Protein AF-0000000071358129 (afdb_homodimer)

Organism: NCBI:txid346377

Sequence (374 aa):
MKNNQFISGASVFILAMVMMACGGNTTNDNGHDNHENHEMHEETASPSEDEMSHAEVKFSDETVSAVFADYVALKTALVQGDADAAKSYGQKIEGHAAAGFEGQEAAKAIGSSSDIASQRTAFVDLTTAVEKLIDTQVTEGVVYKQYCPMAFDGKGGYWLSDQKMIRNPYYGDKMLKCGRVEKEIGVMKNNQFISGASVFILAMVMMACGGNTTNDNGHDNHENHEMHEETASPSEDEMSHAEVKFSDETVSAVFADYVALKTALVQGDADAAKSYGQKIEGHAAAGFEGQEAAKAIGSSSDIASQRTAFVDLTTAVEKLIDTQVTEGVVYKQYCPMAFDGKGGYWLSDQKMIRNPYYGDKMLKCGRVEKEIGV

InterPro domains:
  IPR021782 Domain of unknown function DUF3347 [PF11827] (67-136)

Secondary structure (DSSP, 8-state):
---------------------------------------------------------EES-HHHHHHHHHHHHHHHHHHTT-HHHHHHHHHHHHHHSPTT-TTHHHHHHHHT---HHHHHHHHHHHHHHHHHHHTTTEEESEEEEEEETTHHHHT-EEEEESSSS---TT--TTTTT--EEEEEEE-/---------------------------------------------------------EES-HHHHHHHHHHHHHHHHHHTT-HHHHHHHHHHHHHHSPTT-TTHHHHHHHHT---HHHHHHHHHHHHHHHHHHHTTTEEESEEEEEEETTHHHHT-EEEEESSSS---TT--TTTTT--EEEEEEE-

pLDDT: mean 71.63, std 30.86, range [17.92, 98.62]

Foldseek 3Di:
DDDDDDPDDDDDDDDDDDPDDDDDDDDDDDDPPPPPPPPPPVPPVPPPPPPPPLFDWDWQDVLLVQLVVLLQQLLVCLLAVNLVSVLVSLVSNLVSPDPPQQLNVLSVQSNVDSHSQSNLVSNQRNQVSSCVVGVPTTDDADKDWDKDCPAPNRVIGIHIHSDPDDRGSRDYCPVVPPDDDDDDDDD/DDDDDDDDDDDDDDDDDDDDDYDDDDDDDDDDDPPPPPPPPPPPPDPPPPPPPLFDWDWQDVLLVQLVVLLQQLLVCLLAVNLVSVLVSLVSNLVSPDPPQQLNVLSVQSNVDSDSQSNLVSNQRNQVSSCVVGVPTTDDADKDWDKDCPAPNRVIGIHIHSDPDDRGSRDYCPVVPPDDDDDDDDD

Structure (mmCIF, N/CA/C/O backbone):
data_AF-0000000071358129-model_v1
#
loop_
_entity.id
_entity.type
_entity.pdbx_description
1 polymer 'DUF3347 domain-containing protein'
#
loop_
_atom_site.group_PDB
_atom_site.id
_atom_site.type_symbol
_atom_site.label_atom_id
_atom_site.label_alt_id
_atom_site.label_comp_id
_atom_site.label_asym_id
_atom_site.label_entity_id
_atom_site.label_seq_id
_atom_site.pdbx_PDB_ins_code
_atom_site.Cartn_x
_atom_site.Cartn_y
_atom_site.Cartn_z
_atom_site.occupancy
_atom_site.B_iso_or_equiv
_atom_site.auth_seq_id
_atom_site.auth_comp_id
_atom_site.auth_asym_id
_atom_site.auth_atom_id
_atom_site.pdbx_PDB_model_num
ATOM 1 N N . MET A 1 1 ? -15.852 -88.062 18.031 1 21 1 MET A N 1
ATOM 2 C CA . MET A 1 1 ? -16.25 -88.625 19.312 1 21 1 MET A CA 1
ATOM 3 C C . MET A 1 1 ? -15.953 -87.625 20.453 1 21 1 MET A C 1
ATOM 5 O O . MET A 1 1 ? -16.344 -87.875 21.594 1 21 1 MET A O 1
ATOM 9 N N . LYS A 1 2 ? -14.562 -87.312 20.297 1 21.83 2 LYS A N 1
ATOM 10 C CA . LYS A 1 2 ? -13.961 -86.75 21.516 1 21.83 2 LYS A CA 1
ATOM 11 C C . LYS A 1 2 ? -14.82 -85.625 22.094 1 21.83 2 LYS A C 1
ATOM 13 O O . LYS A 1 2 ? -15.453 -84.875 21.344 1 21.83 2 LYS A O 1
ATOM 18 N N . ASN A 1 3 ? -14.695 -85.312 23.328 1 21.05 3 ASN A N 1
ATOM 19 C CA . ASN A 1 3 ? -15.289 -85 24.625 1 21.05 3 ASN A CA 1
ATOM 20 C C . ASN A 1 3 ? -15.562 -83.5 24.797 1 21.05 3 ASN A C 1
ATOM 22 O O . ASN A 1 3 ? -16.719 -83.062 24.828 1 21.05 3 ASN A O 1
ATOM 26 N N . ASN A 1 4 ? -14.812 -82.812 25.766 1 22.89 4 ASN A N 1
ATOM 27 C CA . ASN A 1 4 ? -15.055 -82.375 27.125 1 22.89 4 ASN A CA 1
ATOM 28 C C . ASN A 1 4 ? -15.43 -80.938 27.188 1 22.89 4 ASN A C 1
ATOM 30 O O . ASN A 1 4 ? -15.156 -80.188 26.234 1 22.89 4 ASN A O 1
ATOM 34 N N . GLN A 1 5 ? -15.43 -80.25 28.484 1 25.06 5 GLN A N 1
ATOM 35 C CA . GLN A 1 5 ? -16.141 -79.625 29.594 1 25.06 5 GLN A CA 1
ATOM 36 C C . GLN A 1 5 ? -15.922 -78.125 29.609 1 25.06 5 GLN A C 1
ATOM 38 O O . GLN A 1 5 ? -16.875 -77.375 29.656 1 25.06 5 GLN A O 1
ATOM 43 N N . PHE A 1 6 ? -15 -77.5 30.5 1 22.44 6 PHE A N 1
ATOM 44 C CA . PHE A 1 6 ? -15.164 -76.812 31.781 1 22.44 6 PHE A CA 1
ATOM 45 C C . PHE A 1 6 ? -14.969 -75.312 31.609 1 22.44 6 PHE A C 1
ATOM 47 O O . PHE A 1 6 ? -13.867 -74.812 31.297 1 22.44 6 PHE A O 1
ATOM 54 N N . ILE A 1 7 ? -15.789 -74.562 31.016 1 31.91 7 ILE A N 1
ATOM 55 C CA . ILE A 1 7 ? -15.672 -73.125 30.859 1 31.91 7 ILE A CA 1
ATOM 56 C C . ILE A 1 7 ? -15.789 -72.438 32.219 1 31.91 7 ILE A C 1
ATOM 58 O O . ILE A 1 7 ? -16.844 -72.5 32.875 1 31.91 7 ILE A O 1
ATOM 62 N N . SER A 1 8 ? -14.656 -72.312 33 1 23.61 8 SER A N 1
ATOM 63 C CA . SER A 1 8 ? -14.508 -71.875 34.406 1 23.61 8 SER A CA 1
ATOM 64 C C . SER A 1 8 ? -15.094 -70.5 34.625 1 23.61 8 SER A C 1
ATOM 66 O O . SER A 1 8 ? -15.305 -69.75 33.656 1 23.61 8 SER A O 1
ATOM 68 N N . GLY A 1 9 ? -14.867 -69.812 35.906 1 22.55 9 GLY A N 1
ATOM 69 C CA . GLY A 1 9 ? -15.336 -69.375 37.188 1 22.55 9 GLY A CA 1
ATOM 70 C C . GLY A 1 9 ? -15.211 -67.875 37.375 1 22.55 9 GLY A C 1
ATOM 71 O O . GLY A 1 9 ? -15.602 -67.312 38.406 1 22.55 9 GLY A O 1
ATOM 72 N N . ALA A 1 10 ? -14.609 -66.938 36.469 1 23.66 10 ALA A N 1
ATOM 73 C CA . ALA A 1 10 ? -13.969 -65.938 37.312 1 23.66 10 ALA A CA 1
ATOM 74 C C . ALA A 1 10 ? -15 -65.062 38 1 23.66 10 ALA A C 1
ATOM 76 O O . ALA A 1 10 ? -15.945 -64.562 37.344 1 23.66 10 ALA A O 1
ATOM 77 N N . SER A 1 11 ? -15 -64.812 39.406 1 24.41 11 SER A N 1
ATOM 78 C CA . SER A 1 11 ? -15.758 -64.312 40.562 1 24.41 11 SER A CA 1
ATOM 79 C C . SER A 1 11 ? -15.688 -62.812 40.688 1 24.41 11 SER A C 1
ATOM 81 O O . SER A 1 11 ? -16.359 -62.25 41.531 1 24.41 11 SER A O 1
ATOM 83 N N . VAL A 1 12 ? -15.109 -61.906 39.875 1 25.27 12 VAL A N 1
ATOM 84 C CA . VAL A 1 12 ? -14.602 -60.844 40.719 1 25.27 12 VAL A CA 1
ATOM 85 C C . VAL A 1 12 ? -15.758 -60.125 41.375 1 25.27 12 VAL A C 1
ATOM 87 O O . VAL A 1 12 ? -16.781 -59.844 40.75 1 25.27 12 VAL A O 1
ATOM 90 N N . PHE A 1 13 ? -15.5 -59.531 42.719 1 20.11 13 PHE A N 1
ATOM 91 C CA . PHE A 1 13 ? -16.016 -59.219 44.031 1 20.11 13 PHE A CA 1
ATOM 92 C C . PHE A 1 13 ? -16.688 -57.844 44.031 1 20.11 13 PHE A C 1
ATOM 94 O O . PHE A 1 13 ? -17.812 -57.688 44.5 1 20.11 13 PHE A O 1
ATOM 101 N N . ILE A 1 14 ? -15.992 -56.625 43.969 1 22.2 14 ILE A N 1
ATOM 102 C CA . ILE A 1 14 ? -15.875 -55.906 45.25 1 22.2 14 ILE A CA 1
ATOM 103 C C . ILE A 1 14 ? -17.109 -55.031 45.469 1 22.2 14 ILE A C 1
ATOM 105 O O . ILE A 1 14 ? -17.844 -54.75 44.5 1 22.2 14 ILE A O 1
ATOM 109 N N . LEU A 1 15 ? -16.859 -53.688 46.031 1 20.92 15 LEU A N 1
ATOM 110 C CA . LEU A 1 15 ? -17.109 -53.062 47.312 1 20.92 15 LEU A CA 1
ATOM 111 C C . LEU A 1 15 ? -18.297 -52.125 47.25 1 20.92 15 LEU A C 1
ATOM 113 O O . LEU A 1 15 ? -18.5 -51.438 46.25 1 20.92 15 LEU A O 1
ATOM 117 N N . ALA A 1 16 ? -18.984 -51.906 48.375 1 22.45 16 ALA A N 1
ATOM 118 C CA . ALA A 1 16 ? -20.219 -51.531 49.062 1 22.45 16 ALA A CA 1
ATOM 119 C C . ALA A 1 16 ? -20.328 -50 49.219 1 22.45 16 ALA A C 1
ATOM 121 O O . ALA A 1 16 ? -21.328 -49.5 49.75 1 22.45 16 ALA A O 1
ATOM 122 N N . MET A 1 17 ? -19.562 -49.031 48.531 1 20.78 17 MET A N 1
ATOM 123 C CA . MET A 1 17 ? -19.453 -47.938 49.469 1 20.78 17 MET A CA 1
ATOM 124 C C . MET A 1 17 ? -20.797 -47.219 49.656 1 20.78 17 MET A C 1
ATOM 126 O O . MET A 1 17 ? -21.5 -46.969 48.688 1 20.78 17 MET A O 1
ATOM 130 N N . VAL A 1 18 ? -21.188 -46.938 50.938 1 22.06 18 VAL A N 1
ATOM 131 C CA . VAL A 1 18 ? -22.359 -46.594 51.719 1 22.06 18 VAL A CA 1
ATOM 132 C C . VAL A 1 18 ? -22.562 -45.062 51.688 1 22.06 18 VAL A C 1
ATOM 134 O O . VAL A 1 18 ? -23.297 -44.5 52.5 1 22.06 18 VAL A O 1
ATOM 137 N N . MET A 1 19 ? -22.25 -44.344 50.594 1 21.02 19 MET A N 1
ATOM 138 C CA . MET A 1 19 ? -22.203 -42.938 51 1 21.02 19 MET A CA 1
ATOM 139 C C . MET A 1 19 ? -23.531 -42.5 51.625 1 21.02 19 MET A C 1
ATOM 141 O O . MET A 1 19 ? -24.609 -42.844 51.125 1 21.02 19 MET A O 1
ATOM 145 N N . MET A 1 20 ? -23.344 -42.031 52.781 1 20.36 20 MET A N 1
ATOM 146 C CA . MET A 1 20 ? -24.125 -41.625 53.969 1 20.36 20 MET A CA 1
ATOM 147 C C . MET A 1 20 ? -25.031 -40.438 53.625 1 20.36 20 MET A C 1
ATOM 149 O O . MET A 1 20 ? -24.766 -39.688 52.688 1 20.36 20 MET A O 1
ATOM 153 N N . ALA A 1 21 ? -25.953 -40.031 54.625 1 23.66 21 ALA A N 1
ATOM 154 C CA . ALA A 1 21 ? -27.297 -39.656 55 1 23.66 21 ALA A CA 1
ATOM 155 C C . ALA A 1 21 ? -27.391 -38.125 55.188 1 23.66 21 ALA A C 1
ATOM 157 O O . ALA A 1 21 ? -28.469 -37.594 55.438 1 23.66 21 ALA A O 1
ATOM 158 N N . CYS A 1 22 ? -26.312 -37.281 55 1 21.48 22 CYS A N 1
ATOM 159 C CA . CYS A 1 22 ? -26.406 -36.25 56.031 1 21.48 22 CYS A CA 1
ATOM 160 C C . CYS A 1 22 ? -27.641 -35.406 55.812 1 21.48 22 CYS A C 1
ATOM 162 O O . CYS A 1 22 ? -28.031 -35.125 54.656 1 21.48 22 CYS A O 1
ATOM 164 N N . GLY A 1 23 ? -28.297 -34.781 56.906 1 20.66 23 GLY A N 1
ATOM 165 C CA . GLY A 1 23 ? -29.484 -34.344 57.625 1 20.66 23 GLY A CA 1
ATOM 166 C C . GLY A 1 23 ? -29.875 -32.938 57.312 1 20.66 23 GLY A C 1
ATOM 167 O O . GLY A 1 23 ? -31.062 -32.594 57.25 1 20.66 23 GLY A O 1
ATOM 168 N N . GLY A 1 24 ? -29.125 -31.703 57.531 1 19.31 24 GLY A N 1
ATOM 169 C CA . GLY A 1 24 ? -29.594 -30.766 58.562 1 19.31 24 GLY A CA 1
ATOM 170 C C . GLY A 1 24 ? -30.562 -29.734 58 1 19.31 24 GLY A C 1
ATOM 171 O O . GLY A 1 24 ? -30.688 -29.562 56.812 1 19.31 24 GLY A O 1
ATOM 172 N N . ASN A 1 25 ? -30.906 -28.469 58.844 1 19.86 25 ASN A N 1
ATOM 173 C CA . ASN A 1 25 ? -32 -27.766 59.5 1 19.86 25 ASN A CA 1
ATOM 174 C C . ASN A 1 25 ? -32.469 -26.578 58.656 1 19.86 25 ASN A C 1
ATOM 176 O O . ASN A 1 25 ? -33.656 -26.469 58.312 1 19.86 25 ASN A O 1
ATOM 180 N N . THR A 1 26 ? -32.406 -25.141 59.188 1 18.97 26 THR A N 1
ATOM 181 C CA . THR A 1 26 ? -33.5 -24.297 59.719 1 18.97 26 THR A CA 1
ATOM 182 C C . THR A 1 26 ? -33.812 -23.188 58.719 1 18.97 26 THR A C 1
ATOM 184 O O . THR A 1 26 ? -35 -23.016 58.344 1 18.97 26 THR A O 1
ATOM 187 N N . THR A 1 27 ? -33.25 -21.719 58.812 1 19.47 27 THR A N 1
ATOM 188 C CA . THR A 1 27 ? -34 -20.562 59.312 1 19.47 27 THR A CA 1
ATOM 189 C C . THR A 1 27 ? -34.531 -19.719 58.156 1 19.47 27 THR A C 1
ATOM 191 O O . THR A 1 27 ? -34.062 -19.844 57 1 19.47 27 THR A O 1
ATOM 194 N N . ASN A 1 28 ? -34.531 -18.156 58.312 1 19.03 28 ASN A N 1
ATOM 195 C CA . ASN A 1 28 ? -35.5 -17.094 58.469 1 19.03 28 ASN A CA 1
ATOM 196 C C . ASN A 1 28 ? -35.688 -16.297 57.188 1 19.03 28 ASN A C 1
ATOM 198 O O . ASN A 1 28 ? -36.812 -16.109 56.719 1 19.03 28 ASN A O 1
ATOM 202 N N . ASP A 1 29 ? -34.844 -15.102 56.938 1 19.86 29 ASP A N 1
ATOM 203 C CA . ASP A 1 29 ? -35.312 -13.719 56.969 1 19.86 29 ASP A CA 1
ATOM 204 C C . ASP A 1 29 ? -35.812 -13.25 55.625 1 19.86 29 ASP A C 1
ATOM 206 O O . ASP A 1 29 ? -35.531 -13.891 54.594 1 19.86 29 ASP A O 1
ATOM 210 N N . ASN A 1 30 ? -35.812 -11.734 55.438 1 22.28 30 ASN A N 1
ATOM 211 C CA . ASN A 1 30 ? -36.625 -10.609 55.031 1 22.28 30 ASN A CA 1
ATOM 212 C C . ASN A 1 30 ? -36.469 -10.297 53.562 1 22.28 30 ASN A C 1
ATOM 214 O O . ASN A 1 30 ? -35.469 -10.625 52.969 1 22.28 30 ASN A O 1
ATOM 218 N N . GLY A 1 31 ? -37.469 -9.594 52.969 1 22.27 31 GLY A N 1
ATOM 219 C CA . GLY A 1 31 ? -38.188 -9.336 51.719 1 22.27 31 GLY A CA 1
ATOM 220 C C . GLY A 1 31 ? -37.469 -8.352 50.812 1 22.27 31 GLY A C 1
ATOM 221 O O . GLY A 1 31 ? -3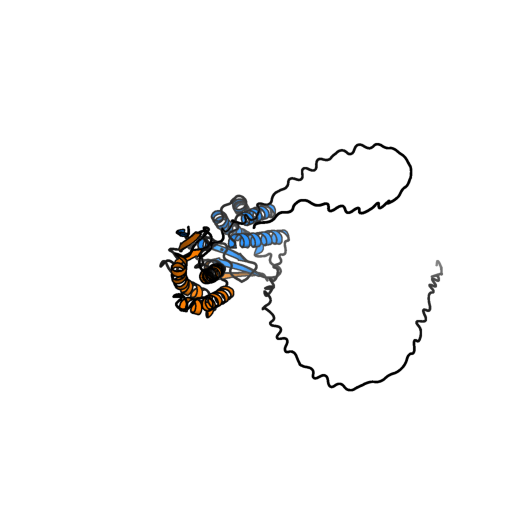8.031 -7.844 49.844 1 22.27 31 GLY A O 1
ATOM 222 N N . HIS A 1 32 ? -36.125 -7.949 51.062 1 23.91 32 HIS A N 1
ATOM 223 C CA . HIS A 1 32 ? -35.719 -6.691 50.438 1 23.91 32 HIS A CA 1
ATOM 224 C C . HIS A 1 32 ? -35.875 -6.766 48.906 1 23.91 32 HIS A C 1
ATOM 226 O O . HIS A 1 32 ? -35.438 -7.75 48.312 1 23.91 32 HIS A O 1
ATOM 232 N N . ASP A 1 33 ? -36.688 -5.852 48.344 1 23.14 33 ASP A N 1
ATOM 233 C CA . ASP A 1 33 ? -37.219 -5.57 47 1 23.14 33 ASP A CA 1
ATOM 234 C C . ASP A 1 33 ? -36.125 -5.082 46.062 1 23.14 33 ASP A C 1
ATOM 236 O O . ASP A 1 33 ? -35.625 -3.961 46.219 1 23.14 33 ASP A O 1
ATOM 240 N N . ASN A 1 34 ? -35.031 -5.793 45.812 1 21.27 34 ASN A N 1
ATOM 241 C CA . ASN A 1 34 ? -33.875 -5.316 45.062 1 21.27 34 ASN A CA 1
ATOM 242 C C . ASN A 1 34 ? -34.281 -4.984 43.625 1 21.27 34 ASN A C 1
ATOM 244 O O . ASN A 1 34 ? -34.781 -5.844 42.875 1 21.27 34 ASN A O 1
ATOM 248 N N . HIS A 1 35 ? -34.625 -3.65 43.469 1 23.61 35 HIS A N 1
ATOM 249 C CA . HIS A 1 35 ? -34.875 -3.045 42.156 1 23.61 35 HIS A CA 1
ATOM 250 C C . HIS A 1 35 ? -33.75 -3.324 41.188 1 23.61 35 HIS A C 1
ATOM 252 O O . HIS A 1 35 ? -32.562 -3.119 41.531 1 23.61 35 HIS A O 1
ATOM 258 N N . GLU A 1 36 ? -33.875 -4.281 40.281 1 24.12 36 GLU A N 1
ATOM 259 C CA . GLU A 1 36 ? -33 -4.848 39.281 1 24.12 36 GLU A CA 1
ATOM 260 C C . GLU A 1 36 ? -32.656 -3.838 38.188 1 24.12 36 GLU A C 1
ATOM 262 O O . GLU A 1 36 ? -33.562 -3.365 37.5 1 24.12 36 GLU A O 1
ATOM 267 N N . ASN A 1 37 ? -31.828 -2.789 38.656 1 22.69 37 ASN A N 1
ATOM 268 C CA . ASN A 1 37 ? -31.344 -1.872 37.625 1 22.69 37 ASN A CA 1
ATOM 269 C C . ASN A 1 37 ? -30.719 -2.623 36.469 1 22.69 37 ASN A C 1
ATOM 271 O O . ASN A 1 37 ? -29.781 -3.396 36.625 1 22.69 37 ASN A O 1
ATOM 275 N N . HIS A 1 38 ? -31.547 -2.875 35.469 1 23.95 38 HIS A N 1
ATOM 276 C CA . HIS A 1 38 ? -31.156 -3.508 34.219 1 23.95 38 HIS A CA 1
ATOM 277 C C . HIS A 1 38 ? -30.078 -2.699 33.5 1 23.95 38 HIS A C 1
ATOM 279 O O . HIS A 1 38 ? -30.328 -1.567 33.094 1 23.95 38 HIS A O 1
ATOM 285 N N . GLU A 1 39 ? -28.844 -2.674 34.094 1 24.73 39 GLU A N 1
ATOM 286 C CA . GLU A 1 39 ? -27.719 -2.043 33.406 1 24.73 39 GLU A CA 1
ATOM 287 C C . GLU A 1 39 ? -27.594 -2.549 31.984 1 24.73 39 GLU A C 1
ATOM 289 O O . GLU A 1 39 ? -27.609 -3.758 31.75 1 24.73 39 GLU A O 1
ATOM 294 N N . MET A 1 40 ? -28.047 -1.702 31.016 1 23.89 40 MET A N 1
ATOM 295 C CA . MET A 1 40 ? -27.953 -1.779 29.562 1 23.89 40 MET A CA 1
ATOM 296 C C . MET A 1 40 ? -26.5 -1.92 29.125 1 23.89 40 MET A C 1
ATOM 298 O O . MET A 1 40 ? -25.719 -0.981 29.266 1 23.89 40 MET A O 1
ATOM 302 N N . HIS A 1 41 ? -25.797 -2.936 29.594 1 26.95 41 HIS A N 1
ATOM 303 C CA . HIS A 1 41 ? -24.453 -3.094 29.062 1 26.95 41 HIS A CA 1
ATOM 304 C C . HIS A 1 41 ? -24.469 -3.217 27.547 1 26.95 41 HIS A C 1
ATOM 306 O O . HIS A 1 41 ? -25.016 -4.176 27 1 26.95 41 HIS A O 1
ATOM 312 N N . GLU A 1 42 ? -24.609 -2.059 26.859 1 25.78 42 GLU A N 1
ATOM 313 C CA . GLU A 1 42 ? -24.422 -2.008 25.406 1 25.78 42 GLU A CA 1
ATOM 314 C C . GLU A 1 42 ? -23.109 -2.652 24.984 1 25.78 42 GLU A C 1
ATOM 316 O O . GLU A 1 42 ? -22.047 -2.229 25.422 1 25.78 42 GLU A O 1
ATOM 321 N N . GLU A 1 43 ? -23.062 -3.963 24.875 1 27.52 43 GLU A N 1
ATOM 322 C CA . GLU A 1 43 ? -21.938 -4.684 24.297 1 27.52 43 GLU A CA 1
ATOM 323 C C . GLU A 1 43 ? -21.594 -4.152 22.922 1 27.52 43 GLU A C 1
ATOM 325 O O . GLU A 1 43 ? -22.406 -4.227 22 1 27.52 43 GLU A O 1
ATOM 330 N N . THR A 1 44 ? -21.062 -2.996 22.828 1 26.56 44 THR A N 1
ATOM 331 C CA . THR A 1 44 ? -20.484 -2.582 21.547 1 26.56 44 THR A CA 1
ATOM 332 C C . THR A 1 44 ? -19.562 -3.662 21 1 26.56 44 THR A C 1
ATOM 334 O O . THR A 1 44 ? -18.5 -3.918 21.562 1 26.56 44 THR A O 1
ATOM 337 N N . ALA A 1 45 ? -20.094 -4.781 20.578 1 27.58 45 ALA A N 1
ATOM 338 C CA . ALA A 1 45 ? -19.297 -5.758 19.844 1 27.58 45 ALA A CA 1
ATOM 339 C C . ALA A 1 45 ? -18.469 -5.086 18.75 1 27.58 45 ALA A C 1
ATOM 341 O O . ALA A 1 45 ? -19.016 -4.336 17.938 1 27.58 45 ALA A O 1
ATOM 342 N N . SER A 1 46 ? -17.359 -4.625 19.109 1 29.83 46 SER A N 1
ATOM 343 C CA . SER A 1 46 ? -16.406 -4.219 18.078 1 29.83 46 SER A CA 1
ATOM 344 C C . SER A 1 46 ? -16.484 -5.129 16.859 1 29.83 46 SER A C 1
ATOM 346 O O . SER A 1 46 ? -16.609 -6.348 17 1 29.83 46 SER A O 1
ATOM 348 N N . PRO A 1 47 ? -16.938 -4.676 15.688 1 29.52 47 PRO A N 1
ATOM 349 C CA . PRO A 1 47 ? -16.922 -5.59 14.547 1 29.52 47 PRO A CA 1
ATOM 350 C C . PRO A 1 47 ? -15.695 -6.504 14.547 1 29.52 47 PRO A C 1
ATOM 352 O O . PRO A 1 47 ? -14.586 -6.055 14.844 1 29.52 47 PRO A O 1
ATOM 355 N N . SER A 1 48 ? -15.758 -7.703 15.062 1 30.09 48 SER A N 1
ATOM 356 C CA . SER A 1 48 ? -14.805 -8.797 14.906 1 30.09 48 SER A CA 1
ATOM 357 C C . SER A 1 48 ? -14.094 -8.719 13.562 1 30.09 48 SER A C 1
ATOM 359 O O . SER A 1 48 ? -14.688 -8.328 12.555 1 30.09 48 SER A O 1
ATOM 361 N N . GLU A 1 49 ? -12.883 -8.289 13.477 1 31.91 49 GLU A N 1
ATOM 362 C CA . GLU A 1 49 ? -12.102 -8.68 12.305 1 31.91 49 GLU A CA 1
ATOM 363 C C . GLU A 1 49 ? -12.641 -9.969 11.688 1 31.91 49 GLU A C 1
ATOM 365 O O . GLU A 1 49 ? -12.617 -11.023 12.312 1 31.91 49 GLU A O 1
ATOM 370 N N . ASP A 1 50 ? -13.859 -9.977 11.18 1 33.41 50 ASP A N 1
ATOM 371 C CA . ASP A 1 50 ? -14.359 -11.125 10.43 1 33.41 50 ASP A CA 1
ATOM 372 C C . ASP A 1 50 ? -13.211 -11.961 9.875 1 33.41 50 ASP A C 1
ATOM 374 O O . ASP A 1 50 ? -12.367 -11.453 9.141 1 33.41 50 ASP A O 1
ATOM 378 N N . GLU A 1 51 ? -12.672 -12.805 10.555 1 34.25 51 GLU A N 1
ATOM 379 C CA . GLU A 1 51 ? -12.023 -13.992 10.008 1 34.25 51 GLU A CA 1
ATOM 380 C C . GLU A 1 51 ? -12.617 -14.359 8.648 1 34.25 51 GLU A C 1
ATOM 382 O O . GLU A 1 51 ? -13.727 -14.898 8.57 1 34.25 51 GLU A O 1
ATOM 387 N N . MET A 1 52 ? -12.734 -13.469 7.695 1 36.78 52 MET A N 1
ATOM 388 C CA . MET A 1 52 ? -13.07 -14.023 6.387 1 36.78 52 MET A CA 1
ATOM 389 C C . MET A 1 52 ? -12.719 -15.5 6.316 1 36.78 52 MET A C 1
ATOM 391 O O . MET A 1 52 ? -11.57 -15.883 6.551 1 36.78 52 MET A O 1
ATOM 395 N N . SER A 1 53 ? -13.445 -16.281 6.844 1 41.47 53 SER A N 1
ATOM 396 C CA . SER A 1 53 ? -13.383 -17.734 6.625 1 41.47 53 SER A CA 1
ATOM 397 C C . SER A 1 53 ? -12.695 -18.062 5.305 1 41.47 53 SER A C 1
ATOM 399 O O . SER A 1 53 ? -13.219 -17.75 4.23 1 41.47 53 SER A O 1
ATOM 401 N N . HIS A 1 54 ? -11.492 -17.734 5.113 1 51.88 54 HIS A N 1
ATOM 402 C CA . HIS A 1 54 ? -10.703 -18.297 4.023 1 51.88 54 HIS A CA 1
ATOM 403 C C . HIS A 1 54 ? -11.047 -19.766 3.793 1 51.88 54 HIS A C 1
ATOM 405 O O . HIS A 1 54 ? -10.781 -20.609 4.652 1 51.88 54 HIS A O 1
ATOM 411 N N . ALA A 1 55 ? -12.133 -20.062 3.238 1 58.75 55 ALA A N 1
ATOM 412 C CA . ALA A 1 55 ? -12.242 -21.469 2.877 1 58.75 55 ALA A CA 1
ATOM 413 C C . ALA A 1 55 ? -10.922 -22 2.316 1 58.75 55 ALA A C 1
ATOM 415 O O . ALA A 1 55 ? -10.375 -21.438 1.367 1 58.75 55 ALA A O 1
ATOM 416 N N . GLU A 1 56 ? -10.234 -22.734 3.09 1 80.88 56 GLU A N 1
ATOM 417 C CA . GLU A 1 56 ? -8.977 -23.375 2.686 1 80.88 56 GLU A CA 1
ATOM 418 C C . GLU A 1 56 ? -9.141 -24.141 1.383 1 80.88 56 GLU A C 1
ATOM 420 O O . GLU A 1 56 ? -10.117 -24.891 1.213 1 80.88 56 GLU A O 1
ATOM 425 N N . VAL A 1 57 ? -8.406 -23.828 0.365 1 92.5 57 VAL A N 1
ATOM 426 C CA . VAL A 1 57 ? -8.383 -24.578 -0.879 1 92.5 57 VAL A CA 1
ATOM 427 C C . VAL A 1 57 ? -7.617 -25.891 -0.67 1 92.5 57 VAL A C 1
ATOM 429 O O . VAL A 1 57 ? -6.566 -25.906 -0.027 1 92.5 57 VAL A O 1
ATOM 432 N N . LYS A 1 58 ? -8.234 -27 -1.089 1 94.38 58 LYS A N 1
ATOM 433 C CA . LYS A 1 58 ? -7.574 -28.297 -1.021 1 94.38 58 LYS A CA 1
ATOM 434 C C . LYS A 1 58 ? -7.301 -28.859 -2.418 1 94.38 58 LYS A C 1
ATOM 436 O O . LYS A 1 58 ? -8.07 -28.609 -3.348 1 94.38 58 LYS A O 1
ATOM 441 N N . PHE A 1 59 ? -6.273 -29.641 -2.471 1 95.56 59 PHE A N 1
ATOM 442 C CA . PHE A 1 59 ? -5.848 -30.234 -3.73 1 95.56 59 PHE A CA 1
ATOM 443 C C . PHE A 1 59 ? -5.684 -31.75 -3.586 1 95.56 59 PHE A C 1
ATOM 445 O O . PHE A 1 59 ? -5.508 -32.25 -2.475 1 95.56 59 PHE A O 1
ATOM 452 N N . SER A 1 60 ? -5.719 -32.438 -4.668 1 93.56 60 SER A N 1
ATOM 453 C CA . SER A 1 60 ? -5.613 -33.906 -4.676 1 93.56 60 SER A CA 1
ATOM 454 C C . SER A 1 60 ? -4.184 -34.344 -4.41 1 93.56 60 SER A C 1
ATOM 456 O O . SER A 1 60 ? -3.951 -35.469 -3.996 1 93.56 60 SER A O 1
ATOM 458 N N . ASP A 1 61 ? -3.248 -33.438 -4.676 1 93.19 61 ASP A N 1
ATOM 459 C CA . ASP A 1 61 ? -1.822 -33.719 -4.57 1 93.19 61 ASP A CA 1
ATOM 460 C C . ASP A 1 61 ? -1.152 -32.812 -3.537 1 93.19 61 ASP A C 1
ATOM 462 O O . ASP A 1 61 ? -1.261 -31.594 -3.609 1 93.19 61 ASP A O 1
ATOM 466 N N . GLU A 1 62 ? -0.381 -33.406 -2.617 1 91.62 62 GLU A N 1
ATOM 467 C CA . GLU A 1 62 ? 0.242 -32.688 -1.521 1 91.62 62 GLU A CA 1
ATOM 468 C C . GLU A 1 62 ? 1.323 -31.734 -2.035 1 91.62 62 GLU A C 1
ATOM 470 O O . GLU A 1 62 ? 1.534 -30.656 -1.472 1 91.62 62 GLU A O 1
ATOM 475 N N . THR A 1 63 ? 2.045 -32.125 -3.041 1 92.38 63 THR A N 1
ATOM 476 C CA . THR A 1 63 ? 3.076 -31.266 -3.621 1 92.38 63 THR A CA 1
ATOM 477 C C . THR A 1 63 ? 2.461 -30 -4.219 1 92.38 63 THR A C 1
ATOM 479 O O . THR A 1 63 ? 3.004 -28.906 -4.066 1 92.38 63 THR A O 1
ATOM 482 N N . VAL A 1 64 ? 1.312 -30.234 -4.844 1 94.38 64 VAL A N 1
ATOM 483 C CA . VAL A 1 64 ? 0.596 -29.109 -5.426 1 94.38 64 VAL A CA 1
ATOM 484 C C . VAL A 1 64 ? 0.108 -28.172 -4.316 1 94.38 64 VAL A C 1
ATOM 486 O O . VAL A 1 64 ? 0.205 -26.953 -4.438 1 94.38 64 VAL A O 1
ATOM 489 N N . SER A 1 65 ? -0.338 -28.781 -3.254 1 94.44 65 SER A N 1
ATOM 490 C CA . SER A 1 65 ? -0.77 -28 -2.102 1 94.44 65 SER A CA 1
ATOM 491 C C . SER A 1 65 ? 0.369 -27.141 -1.556 1 94.44 65 SER A C 1
ATOM 493 O O . SER A 1 65 ? 0.176 -25.969 -1.248 1 94.44 65 SER A O 1
ATOM 495 N N . ALA A 1 66 ? 1.557 -27.672 -1.461 1 94.25 66 ALA A N 1
ATOM 496 C CA . ALA A 1 66 ? 2.715 -26.969 -0.925 1 94.25 66 ALA A CA 1
ATOM 497 C C . ALA A 1 66 ? 3.137 -25.828 -1.85 1 94.25 66 ALA A C 1
ATOM 499 O O . ALA A 1 66 ? 3.426 -24.719 -1.39 1 94.25 66 ALA A O 1
ATOM 500 N N . VAL A 1 67 ? 3.168 -26.125 -3.148 1 96.44 67 VAL A N 1
ATOM 501 C CA . VAL A 1 67 ? 3.562 -25.109 -4.121 1 96.44 67 VAL A CA 1
ATOM 502 C C . VAL A 1 67 ? 2.562 -23.953 -4.102 1 96.44 67 VAL A C 1
ATOM 504 O O . VAL A 1 67 ? 2.953 -22.781 -4.098 1 96.44 67 VAL A O 1
ATOM 507 N N . PHE A 1 68 ? 1.3 -24.281 -4.027 1 96.88 68 PHE A N 1
ATOM 508 C CA . PHE A 1 68 ? 0.289 -23.219 -4.043 1 96.88 68 PHE A CA 1
ATOM 509 C C . PHE A 1 68 ? 0.357 -22.391 -2.771 1 96.88 68 PHE A C 1
ATOM 511 O O . PHE A 1 68 ? 0.222 -21.172 -2.816 1 96.88 68 PHE A O 1
ATOM 518 N N . ALA A 1 69 ? 0.574 -23.016 -1.639 1 95.94 69 ALA A N 1
ATOM 519 C CA . ALA A 1 69 ? 0.711 -22.281 -0.387 1 95.94 69 ALA A CA 1
ATOM 520 C C . ALA A 1 69 ? 1.874 -21.297 -0.457 1 95.94 69 ALA A C 1
ATOM 522 O O . ALA A 1 69 ? 1.739 -20.141 -0.056 1 95.94 69 ALA A O 1
ATOM 523 N N . ASP A 1 70 ? 3 -21.703 -0.966 1 97.62 70 ASP A N 1
ATOM 524 C CA . ASP A 1 70 ? 4.156 -20.812 -1.112 1 97.62 70 ASP A CA 1
ATOM 525 C C . ASP A 1 70 ? 3.889 -19.719 -2.148 1 97.62 70 ASP A C 1
ATOM 527 O O . ASP A 1 70 ? 4.352 -18.594 -1.998 1 97.62 70 ASP A O 1
ATOM 531 N N . TYR A 1 71 ? 3.158 -20.062 -3.219 1 98.12 71 TYR A N 1
ATOM 532 C CA . TYR A 1 71 ? 2.781 -19.094 -4.238 1 98.12 71 TYR A CA 1
ATOM 533 C C . TYR A 1 71 ? 1.933 -17.969 -3.643 1 98.12 71 TYR A C 1
ATOM 535 O O . TYR A 1 71 ? 2.178 -16.797 -3.902 1 98.12 71 TYR A O 1
ATOM 543 N N . VAL A 1 72 ? 0.954 -18.391 -2.82 1 97.25 72 VAL A N 1
ATOM 544 C CA . VAL A 1 72 ? 0.08 -17.391 -2.203 1 97.25 72 VAL A CA 1
ATOM 545 C C . VAL A 1 72 ? 0.884 -16.531 -1.237 1 97.25 72 VAL A C 1
ATOM 547 O O . VAL A 1 72 ? 0.688 -15.312 -1.174 1 97.25 72 VAL A O 1
ATOM 550 N N . ALA A 1 73 ? 1.795 -17.094 -0.554 1 95.75 73 ALA A N 1
ATOM 551 C CA . ALA A 1 73 ? 2.66 -16.328 0.343 1 95.75 73 ALA A CA 1
ATOM 552 C C . ALA A 1 73 ? 3.557 -15.375 -0.439 1 95.75 73 ALA A C 1
ATOM 554 O O . ALA A 1 73 ? 3.787 -14.242 -0.012 1 95.75 73 ALA A O 1
ATOM 555 N N . LEU A 1 74 ? 4.098 -15.836 -1.518 1 98.12 74 LEU A N 1
ATOM 556 C CA . LEU A 1 74 ? 4.875 -14.984 -2.41 1 98.12 74 LEU A CA 1
ATOM 557 C C . LEU A 1 74 ? 4.043 -13.805 -2.906 1 98.12 74 LEU A C 1
ATOM 559 O O . LEU A 1 74 ? 4.496 -12.664 -2.867 1 98.12 74 LEU A O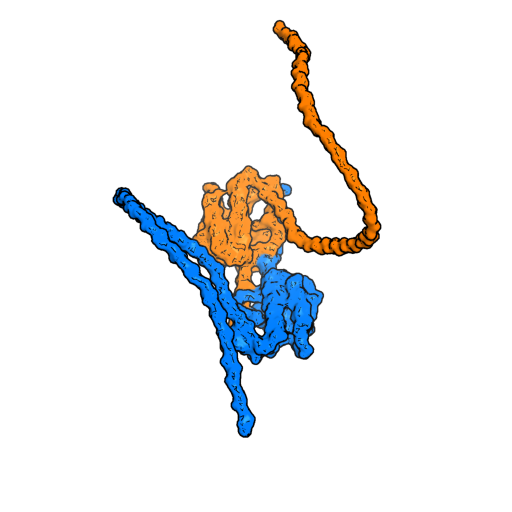 1
ATOM 563 N N . LYS A 1 75 ? 2.84 -14.141 -3.354 1 96.25 75 LYS A N 1
ATOM 564 C CA . LYS A 1 75 ? 1.924 -13.086 -3.779 1 96.25 75 LYS A CA 1
ATOM 565 C C . LYS A 1 75 ? 1.747 -12.039 -2.686 1 96.25 75 LYS A C 1
ATOM 567 O O . LYS A 1 75 ? 1.836 -10.836 -2.951 1 96.25 75 LYS A O 1
ATOM 572 N N . THR A 1 76 ? 1.57 -12.453 -1.496 1 91.12 76 THR A N 1
ATOM 573 C CA . THR A 1 76 ? 1.389 -11.555 -0.357 1 91.12 76 THR A CA 1
ATOM 574 C C . THR A 1 76 ? 2.639 -10.711 -0.128 1 91.12 76 THR A C 1
ATOM 576 O O . THR A 1 76 ? 2.543 -9.516 0.145 1 91.12 76 THR A O 1
ATOM 579 N N . ALA A 1 77 ? 3.807 -11.328 -0.271 1 92.06 77 ALA A N 1
ATOM 580 C CA . ALA A 1 77 ? 5.062 -10.594 -0.137 1 92.06 77 ALA A CA 1
ATOM 581 C C . ALA A 1 77 ? 5.172 -9.492 -1.192 1 92.06 77 ALA A C 1
ATOM 583 O O . ALA A 1 77 ? 5.625 -8.383 -0.9 1 92.06 77 ALA A O 1
ATOM 584 N N . LEU A 1 78 ? 4.758 -9.797 -2.443 1 92.75 78 LEU A N 1
ATOM 585 C CA . LEU A 1 78 ? 4.801 -8.82 -3.531 1 92.75 78 LEU A CA 1
ATOM 586 C C . LEU A 1 78 ? 3.826 -7.676 -3.273 1 92.75 78 LEU A C 1
ATOM 588 O O . LEU A 1 78 ? 4.16 -6.512 -3.496 1 92.75 78 LEU A O 1
ATOM 592 N N . VAL A 1 79 ? 2.654 -7.984 -2.791 1 85.75 79 VAL A N 1
ATOM 593 C CA . VAL A 1 79 ? 1.683 -6.965 -2.41 1 85.75 79 VAL A CA 1
ATOM 594 C C . VAL A 1 79 ? 2.303 -6.012 -1.394 1 85.75 79 VAL A C 1
ATOM 596 O O . VAL A 1 79 ? 2.125 -4.793 -1.484 1 85.75 79 VAL A O 1
ATOM 599 N N . GLN A 1 80 ? 3.09 -6.527 -0.519 1 78.25 80 GLN A N 1
ATOM 600 C CA . GLN A 1 80 ? 3.65 -5.754 0.584 1 78.25 80 GLN A CA 1
ATOM 601 C C . GLN A 1 80 ? 4.938 -5.051 0.163 1 78.25 80 GLN A C 1
ATOM 603 O O . GLN A 1 80 ? 5.488 -4.246 0.919 1 78.25 80 GLN A O 1
ATOM 608 N N . GLY A 1 81 ? 5.379 -5.383 -0.998 1 85.19 81 GLY A N 1
ATOM 609 C CA . GLY A 1 81 ? 6.656 -4.836 -1.431 1 85.19 81 GLY A CA 1
ATOM 610 C C . GLY A 1 81 ? 7.836 -5.387 -0.653 1 85.19 81 GLY A C 1
ATOM 611 O O . GLY A 1 81 ? 8.852 -4.707 -0.492 1 85.19 81 GLY A O 1
ATOM 612 N N . ASP A 1 82 ? 7.688 -6.551 -0.062 1 85.94 82 ASP A N 1
ATOM 613 C CA . ASP A 1 82 ? 8.719 -7.18 0.755 1 85.94 82 ASP A CA 1
ATOM 614 C C . ASP A 1 82 ? 9.617 -8.078 -0.09 1 85.94 82 ASP A C 1
ATOM 616 O O . ASP A 1 82 ? 9.398 -9.289 -0.174 1 85.94 82 ASP A O 1
ATOM 620 N N . ALA A 1 83 ? 10.664 -7.5 -0.652 1 93 83 ALA A N 1
ATOM 621 C CA . ALA A 1 83 ? 11.531 -8.211 -1.589 1 93 83 ALA A CA 1
ATOM 622 C C . ALA A 1 83 ? 12.219 -9.391 -0.911 1 93 83 ALA A C 1
ATOM 624 O O . ALA A 1 83 ? 12.414 -10.445 -1.529 1 93 83 ALA A O 1
ATOM 625 N N . ASP A 1 84 ? 12.562 -9.258 0.319 1 96 84 ASP A N 1
ATOM 626 C CA . ASP A 1 84 ? 13.25 -10.336 1.022 1 96 84 ASP A CA 1
ATOM 627 C C . ASP A 1 84 ? 12.328 -11.539 1.213 1 96 84 ASP A C 1
ATOM 629 O O . ASP A 1 84 ? 12.734 -12.68 0.989 1 96 84 ASP A O 1
ATOM 633 N N . ALA A 1 85 ? 11.172 -11.328 1.678 1 95.19 85 ALA A N 1
ATOM 634 C CA . ALA A 1 85 ? 10.211 -12.414 1.799 1 95.19 85 ALA A CA 1
ATOM 635 C C . ALA A 1 85 ? 9.922 -13.047 0.439 1 95.19 85 ALA A C 1
ATOM 637 O O . ALA A 1 85 ? 9.82 -14.273 0.328 1 95.19 85 ALA A O 1
ATOM 638 N N . ALA A 1 86 ? 9.75 -12.203 -0.62 1 97.75 86 ALA A N 1
ATOM 639 C CA . ALA A 1 86 ? 9.516 -12.719 -1.965 1 97.75 86 ALA A CA 1
ATOM 640 C C . ALA A 1 86 ? 10.648 -13.656 -2.396 1 97.75 86 ALA A C 1
ATOM 642 O O . ALA A 1 86 ? 10.391 -14.734 -2.93 1 97.75 86 ALA A O 1
ATOM 643 N N . LYS A 1 87 ? 11.844 -13.172 -2.158 1 98.44 87 LYS A N 1
ATOM 644 C CA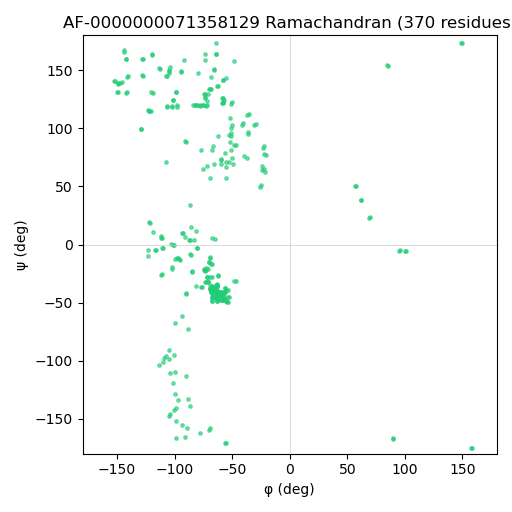 . LYS A 1 87 ? 13.008 -14 -2.451 1 98.44 87 LYS A CA 1
ATOM 645 C C . LYS A 1 87 ? 12.906 -15.359 -1.76 1 98.44 87 LYS A C 1
ATOM 647 O O . LYS A 1 87 ? 13.109 -16.391 -2.391 1 98.44 87 LYS A O 1
ATOM 652 N N . SER A 1 88 ? 12.617 -15.375 -0.51 1 98.5 88 SER A N 1
ATOM 653 C CA . SER A 1 88 ? 12.531 -16.609 0.277 1 98.5 88 SER A CA 1
ATOM 654 C C . SER A 1 88 ? 11.469 -17.547 -0.272 1 98.5 88 SER A C 1
ATOM 656 O O . SER A 1 88 ? 11.703 -18.75 -0.414 1 98.5 88 SER A O 1
ATOM 658 N N . TYR A 1 89 ? 10.32 -17.016 -0.607 1 98.31 89 TYR A N 1
ATOM 659 C CA . TYR A 1 89 ? 9.25 -17.875 -1.108 1 98.31 89 TYR A CA 1
ATOM 660 C C . TYR A 1 89 ? 9.547 -18.344 -2.527 1 98.31 89 TYR A C 1
ATOM 662 O O . TYR A 1 89 ? 9.164 -19.453 -2.908 1 98.31 89 TYR A O 1
ATOM 670 N N . GLY A 1 90 ? 10.258 -17.469 -3.363 1 98.5 90 GLY A N 1
ATOM 671 C CA . GLY A 1 90 ? 10.75 -17.969 -4.637 1 98.5 90 GLY A CA 1
ATOM 672 C C . GLY A 1 90 ? 11.641 -19.188 -4.496 1 98.5 90 GLY A C 1
ATOM 673 O O . GLY A 1 90 ? 11.477 -20.172 -5.223 1 98.5 90 GLY A O 1
ATOM 674 N N . GLN A 1 91 ? 12.484 -19.172 -3.523 1 98 91 GLN A N 1
ATOM 675 C CA . GLN A 1 91 ? 13.391 -20.281 -3.264 1 98 91 GLN A CA 1
ATOM 676 C C . GLN A 1 91 ? 12.633 -21.516 -2.777 1 98 91 GLN A C 1
ATOM 678 O O . GLN A 1 91 ? 12.953 -22.641 -3.16 1 98 91 GLN A O 1
ATOM 683 N N . LYS A 1 92 ? 11.672 -21.359 -1.95 1 97.88 92 LYS A N 1
ATOM 684 C CA . LYS A 1 92 ? 10.867 -22.484 -1.472 1 97.88 92 LYS A CA 1
ATOM 685 C C . LYS A 1 92 ? 10.133 -23.156 -2.623 1 97.88 92 LYS A C 1
ATOM 687 O O . LYS A 1 92 ? 10.094 -24.391 -2.703 1 97.88 92 LYS A O 1
ATOM 692 N N . ILE A 1 93 ? 9.594 -22.391 -3.523 1 98 93 ILE A N 1
ATOM 693 C CA . ILE A 1 93 ? 8.883 -22.953 -4.668 1 98 93 ILE A CA 1
ATOM 694 C C . ILE A 1 93 ? 9.859 -23.719 -5.559 1 98 93 ILE A C 1
ATOM 696 O O . ILE A 1 93 ? 9.547 -24.812 -6.023 1 98 93 ILE A O 1
ATOM 700 N N . GLU A 1 94 ? 10.977 -23.094 -5.785 1 95.44 94 GLU A N 1
ATOM 701 C CA . GLU A 1 94 ? 12.008 -23.781 -6.566 1 95.44 94 GLU A CA 1
ATOM 702 C C . GLU A 1 94 ? 12.336 -25.156 -5.961 1 95.44 94 GLU A C 1
ATOM 704 O O . GLU A 1 94 ? 12.508 -26.125 -6.691 1 95.44 94 GLU A O 1
ATOM 709 N N . GLY A 1 95 ? 12.375 -25.234 -4.656 1 93.38 95 GLY A N 1
ATOM 710 C CA . GLY A 1 95 ? 12.719 -26.469 -3.957 1 93.38 95 GLY A CA 1
ATOM 711 C C . GLY A 1 95 ? 11.594 -27.484 -3.93 1 93.38 95 GLY A C 1
ATOM 712 O O . GLY A 1 95 ? 11.836 -28.688 -3.938 1 93.38 95 GLY A O 1
ATOM 713 N N . HIS A 1 96 ? 10.344 -27.047 -3.809 1 87.5 96 HIS A N 1
ATOM 714 C CA . HIS A 1 96 ? 9.18 -27.906 -3.652 1 87.5 96 HIS A CA 1
ATOM 715 C C . HIS A 1 96 ? 8.664 -28.391 -5.004 1 87.5 96 HIS A C 1
ATOM 717 O O . HIS A 1 96 ? 7.961 -29.406 -5.082 1 87.5 96 HIS A O 1
ATOM 723 N N . ALA A 1 97 ? 9 -27.594 -6.012 1 84.31 97 ALA A N 1
ATOM 724 C CA . ALA A 1 97 ? 8.383 -27.906 -7.301 1 84.31 97 ALA A CA 1
ATOM 725 C C . ALA A 1 97 ? 8.914 -29.219 -7.863 1 84.31 97 ALA A C 1
ATOM 727 O O . ALA A 1 97 ? 10.102 -29.531 -7.711 1 84.31 97 ALA A O 1
ATOM 728 N N . ALA A 1 98 ? 8.023 -30.031 -8.328 1 79.19 98 ALA A N 1
ATOM 729 C CA . ALA A 1 98 ? 8.367 -31.328 -8.922 1 79.19 98 ALA A CA 1
ATOM 730 C C . ALA A 1 98 ? 9.203 -31.141 -10.188 1 79.19 98 ALA A C 1
ATOM 732 O O . ALA A 1 98 ? 9.234 -30.047 -10.766 1 79.19 98 ALA A O 1
ATOM 733 N N . ALA A 1 99 ? 9.789 -32.344 -10.477 1 81.44 99 ALA A N 1
ATOM 734 C CA . ALA A 1 99 ? 10.469 -32.375 -11.766 1 81.44 99 ALA A CA 1
ATOM 735 C C . ALA A 1 99 ? 9.508 -32.062 -12.906 1 81.44 99 ALA A C 1
ATOM 737 O O . ALA A 1 99 ? 8.367 -32.562 -12.914 1 81.44 99 ALA A O 1
ATOM 738 N N . GLY A 1 100 ? 9.844 -31.094 -13.727 1 87.19 100 GLY A N 1
ATOM 739 C CA . GLY A 1 100 ? 9.016 -30.766 -14.875 1 87.19 100 GLY A CA 1
ATOM 740 C C . GLY A 1 100 ? 8.133 -29.547 -14.648 1 87.19 100 GLY A C 1
ATOM 741 O O . GLY A 1 100 ? 7.418 -29.109 -15.555 1 87.19 100 GLY A O 1
ATOM 742 N N . PHE A 1 101 ? 8.172 -29.047 -13.406 1 93.69 101 PHE A N 1
ATOM 743 C CA . PHE A 1 101 ? 7.398 -27.844 -13.156 1 93.69 101 PHE A CA 1
ATOM 744 C C . PHE A 1 101 ? 7.84 -26.719 -14.086 1 93.69 101 PHE A C 1
ATOM 746 O O . PHE A 1 101 ? 9 -26.312 -14.062 1 93.69 101 PHE A O 1
ATOM 753 N N . GLU A 1 102 ? 6.93 -26.203 -14.852 1 96.19 102 GLU A N 1
ATOM 754 C CA . GLU A 1 102 ? 7.227 -25.234 -15.898 1 96.19 102 GLU A CA 1
ATOM 755 C C . GLU A 1 102 ? 7.633 -23.891 -15.305 1 96.19 102 GLU A C 1
ATOM 757 O O . GLU A 1 102 ? 8.195 -23.031 -16 1 96.19 102 GLU A O 1
ATOM 762 N N . GLY A 1 103 ? 7.363 -23.688 -14 1 97.56 103 GLY A N 1
ATOM 763 C CA . GLY A 1 103 ? 7.656 -22.406 -13.367 1 97.56 103 GLY A CA 1
ATOM 764 C C . GLY A 1 103 ? 9.023 -22.375 -12.711 1 97.56 103 GLY A C 1
ATOM 765 O O . GLY A 1 103 ? 9.352 -21.406 -12.016 1 97.56 103 GLY A O 1
ATOM 766 N N . GLN A 1 104 ? 9.852 -23.359 -12.938 1 97 104 GLN A N 1
ATOM 767 C CA . GLN A 1 104 ? 11.125 -23.484 -12.242 1 97 104 GLN A CA 1
ATOM 768 C C . GLN A 1 104 ? 12.016 -22.266 -12.5 1 97 104 GLN A C 1
ATOM 770 O O . GLN A 1 104 ? 12.602 -21.719 -11.57 1 97 104 GLN A O 1
ATOM 775 N N . GLU A 1 105 ? 12.164 -21.859 -13.703 1 97.06 105 GLU A N 1
ATOM 776 C CA . GLU A 1 105 ? 13.031 -20.734 -14.039 1 97.06 105 GLU A CA 1
ATOM 777 C C . GLU A 1 105 ? 12.508 -19.438 -13.422 1 97.06 105 GLU A C 1
ATOM 779 O O . GLU A 1 105 ? 13.297 -18.609 -12.953 1 97.06 105 GLU A O 1
ATOM 784 N N . ALA A 1 106 ? 11.219 -19.297 -13.484 1 98.31 106 ALA A N 1
ATOM 785 C CA . ALA A 1 106 ? 10.617 -18.109 -12.875 1 98.31 106 ALA A CA 1
ATOM 786 C C . ALA A 1 106 ? 10.852 -18.094 -11.367 1 98.31 106 ALA A C 1
ATOM 788 O O . ALA A 1 106 ? 11.203 -17.047 -10.805 1 98.31 106 ALA A O 1
ATOM 789 N N . ALA A 1 107 ? 10.633 -19.219 -10.719 1 98.38 107 ALA A N 1
ATOM 790 C CA . ALA A 1 107 ? 10.883 -19.328 -9.289 1 98.38 107 ALA A CA 1
ATOM 791 C C . ALA A 1 107 ? 12.336 -19 -8.961 1 98.38 107 ALA A C 1
ATOM 793 O O . ALA A 1 107 ? 12.617 -18.281 -8.008 1 98.38 107 ALA A O 1
ATOM 794 N N . LYS A 1 108 ? 13.227 -19.453 -9.75 1 97.75 108 LYS A N 1
ATOM 795 C CA . LYS A 1 108 ? 14.656 -19.188 -9.578 1 97.75 108 LYS A CA 1
ATOM 796 C C . LYS A 1 108 ? 14.953 -17.703 -9.727 1 97.75 108 LYS A C 1
ATOM 798 O O . LYS A 1 108 ? 15.734 -17.141 -8.953 1 97.75 108 LYS A O 1
ATOM 803 N N . ALA A 1 109 ? 14.391 -17.109 -10.727 1 98.12 109 ALA A N 1
ATOM 804 C CA . ALA A 1 109 ? 14.586 -15.68 -10.945 1 98.12 109 ALA A CA 1
ATOM 805 C C . ALA A 1 109 ? 14.125 -14.867 -9.742 1 98.12 109 ALA A C 1
ATOM 807 O O . ALA A 1 109 ? 14.805 -13.93 -9.32 1 98.12 109 ALA A O 1
ATOM 808 N N . ILE A 1 110 ? 13.031 -15.25 -9.203 1 98.56 110 ILE A N 1
ATOM 809 C CA . ILE A 1 110 ? 12.516 -14.562 -8.023 1 98.56 110 ILE A CA 1
ATOM 810 C C . ILE A 1 110 ? 13.445 -14.812 -6.84 1 98.56 110 ILE A C 1
ATOM 812 O O . ILE A 1 110 ? 13.805 -13.875 -6.117 1 98.56 110 ILE A O 1
ATOM 816 N N . GLY A 1 111 ? 13.812 -15.992 -6.68 1 98.38 111 GLY A N 1
ATOM 817 C CA . GLY A 1 111 ? 14.609 -16.406 -5.535 1 98.38 111 GLY A CA 1
ATOM 818 C C . GLY A 1 111 ? 16.031 -15.867 -5.574 1 98.38 111 GLY A C 1
ATOM 819 O O . GLY A 1 111 ? 16.734 -15.891 -4.562 1 98.38 111 GLY A O 1
ATOM 820 N N . SER A 1 112 ? 16.422 -15.328 -6.648 1 97.94 112 SER A N 1
ATOM 821 C CA . SER A 1 112 ? 17.797 -14.852 -6.797 1 97.94 112 SER A CA 1
ATOM 822 C C . SER A 1 112 ? 17.844 -13.328 -6.852 1 97.94 112 SER A C 1
ATOM 824 O O . SER A 1 112 ? 18.922 -12.742 -6.98 1 97.94 112 SER A O 1
ATOM 826 N N . SER A 1 113 ? 16.688 -12.742 -6.824 1 97.06 113 SER A N 1
ATOM 827 C CA . SER A 1 113 ? 16.625 -11.297 -6.992 1 97.06 113 SER A CA 1
ATOM 828 C C . SER A 1 113 ? 16.359 -10.594 -5.664 1 97.06 113 SER A C 1
ATOM 830 O O . SER A 1 113 ? 15.633 -11.125 -4.816 1 97.06 113 SER A O 1
ATOM 832 N N . SER A 1 114 ? 16.906 -9.391 -5.527 1 95.06 114 SER A N 1
ATOM 833 C CA . SER A 1 114 ? 16.578 -8.516 -4.41 1 95.06 114 SER A CA 1
ATOM 834 C C . SER A 1 114 ? 15.781 -7.297 -4.883 1 95.06 114 SER A C 1
ATOM 836 O O . SER A 1 114 ? 15.508 -6.387 -4.098 1 95.06 114 SER A O 1
ATOM 838 N N . ASP A 1 115 ? 15.438 -7.297 -6.129 1 91.88 115 ASP A N 1
ATOM 839 C CA . ASP A 1 115 ? 14.68 -6.199 -6.73 1 91.88 115 ASP A CA 1
ATOM 840 C C . ASP A 1 115 ? 13.211 -6.578 -6.902 1 91.88 115 ASP A C 1
ATOM 842 O O . ASP A 1 115 ? 12.891 -7.492 -7.66 1 91.88 115 ASP A O 1
ATOM 846 N N . ILE A 1 116 ? 12.375 -5.824 -6.254 1 91.56 116 ILE A N 1
ATOM 847 C CA . ILE A 1 116 ? 10.953 -6.148 -6.207 1 91.56 116 ILE A CA 1
ATOM 848 C C . ILE A 1 116 ? 10.359 -6.066 -7.609 1 91.56 116 ILE A C 1
ATOM 850 O O . ILE A 1 116 ? 9.461 -6.836 -7.953 1 91.56 116 ILE A O 1
ATOM 854 N N . ALA A 1 117 ? 10.859 -5.105 -8.422 1 88 117 ALA A N 1
ATOM 855 C CA . ALA A 1 117 ? 10.328 -4.977 -9.773 1 88 117 ALA A CA 1
ATOM 856 C C . ALA A 1 117 ? 10.656 -6.211 -10.609 1 88 117 ALA A C 1
ATOM 858 O O . ALA A 1 117 ? 9.805 -6.719 -11.344 1 88 117 ALA A O 1
ATOM 859 N N . SER A 1 118 ? 11.844 -6.699 -10.453 1 95.06 118 SER A N 1
ATOM 860 C CA . SER A 1 118 ? 12.25 -7.91 -11.164 1 95.06 118 SER A CA 1
ATOM 861 C C . SER A 1 118 ? 11.453 -9.125 -10.68 1 95.06 118 SER A C 1
ATOM 863 O O . SER A 1 118 ? 11.07 -9.977 -11.484 1 95.06 118 SER A O 1
ATOM 865 N N . GLN A 1 119 ? 11.219 -9.195 -9.414 1 97.38 119 GLN A N 1
ATOM 866 C CA . GLN A 1 119 ? 10.422 -10.289 -8.859 1 97.38 119 GLN A CA 1
ATOM 867 C C . GLN A 1 119 ? 8.992 -10.258 -9.391 1 97.38 119 GLN A C 1
ATOM 869 O O . GLN A 1 119 ? 8.445 -11.297 -9.758 1 97.38 119 GLN A O 1
ATOM 874 N N . ARG A 1 120 ? 8.469 -9.031 -9.461 1 95.81 120 ARG A N 1
ATOM 875 C CA . ARG A 1 120 ? 7.117 -8.891 -9.984 1 95.81 120 ARG A CA 1
ATOM 876 C C . ARG A 1 120 ? 7.055 -9.297 -11.453 1 95.81 120 ARG A C 1
ATOM 878 O O . ARG A 1 120 ? 6.082 -9.914 -11.891 1 95.81 120 ARG A O 1
ATOM 885 N N . THR A 1 121 ? 8.086 -8.984 -12.203 1 95.19 121 THR A N 1
ATOM 886 C CA . THR A 1 121 ? 8.141 -9.383 -13.609 1 95.19 121 THR A CA 1
ATOM 887 C C . THR A 1 121 ? 8.172 -10.906 -13.734 1 95.19 121 THR A C 1
ATOM 889 O O . THR A 1 121 ? 7.43 -11.484 -14.531 1 95.19 121 THR A O 1
ATOM 892 N N . ALA A 1 122 ? 8.961 -11.57 -12.977 1 98.06 122 ALA A N 1
ATOM 893 C CA . ALA A 1 122 ? 9.078 -13.023 -13.016 1 98.06 122 ALA A CA 1
ATOM 894 C C . ALA A 1 122 ? 7.812 -13.695 -12.492 1 98.06 122 ALA A C 1
ATOM 896 O O . ALA A 1 122 ? 7.5 -14.828 -12.867 1 98.06 122 ALA A O 1
ATOM 897 N N . PHE A 1 123 ? 7.09 -13.008 -11.602 1 98.44 123 PHE A N 1
ATOM 898 C CA . PHE A 1 123 ? 5.883 -13.547 -10.977 1 98.44 123 PHE A CA 1
ATOM 899 C C . PHE A 1 123 ? 4.816 -13.836 -12.023 1 98.44 123 PHE A C 1
ATOM 901 O O . PHE A 1 123 ? 4.027 -14.773 -11.867 1 98.44 123 PHE A O 1
ATOM 908 N N . VAL A 1 124 ? 4.832 -13.125 -13.18 1 97.38 124 VAL A N 1
ATOM 909 C CA . VAL A 1 124 ? 3.861 -13.336 -14.25 1 97.38 124 VAL A CA 1
ATOM 910 C C . VAL A 1 124 ? 4.012 -14.75 -14.812 1 97.38 124 VAL A C 1
ATOM 912 O O . VAL A 1 124 ? 3.037 -15.5 -14.883 1 97.38 124 VAL A O 1
ATOM 915 N N . ASP A 1 125 ? 5.254 -15.062 -15.094 1 97.75 125 ASP A N 1
ATOM 916 C CA . ASP A 1 125 ? 5.504 -16.391 -15.648 1 97.75 125 ASP A CA 1
ATOM 917 C C . ASP A 1 125 ? 5.262 -17.469 -14.609 1 97.75 125 ASP A C 1
ATOM 919 O O . ASP A 1 125 ? 4.777 -18.562 -14.938 1 97.75 125 ASP A O 1
ATOM 923 N N . LEU A 1 126 ? 5.602 -17.266 -13.383 1 98.62 126 LEU A N 1
ATOM 924 C CA . LEU A 1 126 ? 5.316 -18.234 -12.32 1 98.62 126 LEU A CA 1
ATOM 925 C C . LEU A 1 126 ? 3.816 -18.484 -12.203 1 98.62 126 LEU A C 1
ATOM 927 O O . LEU A 1 126 ? 3.385 -19.625 -12.039 1 98.62 126 LEU A O 1
ATOM 931 N N . THR A 1 127 ? 3.059 -17.406 -12.258 1 98.5 127 THR A N 1
ATOM 932 C CA . THR A 1 127 ? 1.606 -17.5 -12.172 1 98.5 127 THR A CA 1
ATOM 933 C C . THR A 1 127 ? 1.056 -18.406 -13.258 1 98.5 127 THR A C 1
ATOM 935 O O . THR A 1 127 ? 0.224 -19.281 -12.984 1 98.5 127 THR A O 1
ATOM 938 N N . THR A 1 128 ? 1.57 -18.234 -14.477 1 97.56 128 THR A N 1
ATOM 939 C CA . THR A 1 128 ? 1.12 -19.078 -15.586 1 97.56 128 THR A CA 1
ATOM 940 C C . THR A 1 128 ? 1.402 -20.547 -15.312 1 97.56 128 THR A C 1
ATOM 942 O O . THR A 1 128 ? 0.544 -21.406 -15.539 1 97.56 128 THR A O 1
ATOM 945 N N . ALA A 1 129 ? 2.533 -20.859 -14.828 1 97.81 129 ALA A N 1
ATOM 946 C CA . ALA A 1 129 ? 2.918 -22.25 -14.531 1 97.81 129 ALA A CA 1
ATOM 947 C C . ALA A 1 129 ? 2.074 -22.812 -13.398 1 97.81 129 ALA A C 1
ATOM 949 O O . ALA A 1 129 ? 1.636 -23.969 -13.469 1 97.81 129 ALA A O 1
ATOM 950 N N . VAL A 1 130 ? 1.812 -22.078 -12.328 1 97.75 130 VAL A N 1
ATOM 951 C CA . VAL A 1 130 ? 1.045 -22.547 -11.18 1 97.75 130 VAL A CA 1
ATOM 952 C C . VAL A 1 130 ? -0.414 -22.75 -11.586 1 97.75 130 VAL A C 1
ATOM 954 O O . VAL A 1 130 ? -1.056 -23.703 -11.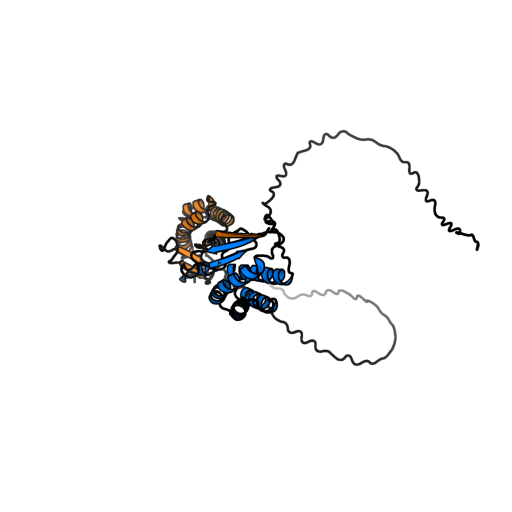141 1 97.75 130 VAL A O 1
ATOM 957 N N . GLU A 1 131 ? -0.901 -21.844 -12.406 1 97.38 131 GLU A N 1
ATOM 958 C CA . GLU A 1 131 ? -2.266 -22.031 -12.891 1 97.38 131 GLU A CA 1
ATOM 959 C C . GLU A 1 131 ? -2.432 -23.391 -13.562 1 97.38 131 GLU A C 1
ATOM 961 O O . GLU A 1 131 ? -3.396 -24.109 -13.289 1 97.38 131 GLU A O 1
ATOM 966 N N . LYS A 1 132 ? -1.53 -23.75 -14.461 1 96.06 132 LYS A N 1
ATOM 967 C CA . LYS A 1 132 ? -1.571 -25.047 -15.141 1 96.06 132 LYS A CA 1
ATOM 968 C C . LYS A 1 132 ? -1.496 -26.188 -14.133 1 96.06 132 LYS A C 1
ATOM 970 O O . LYS A 1 132 ? -2.178 -27.203 -14.289 1 96.06 132 LYS A O 1
ATOM 975 N N . LEU A 1 133 ? -0.683 -26.047 -13.164 1 94.62 133 LEU A N 1
ATOM 976 C CA . LEU A 1 133 ? -0.451 -27.078 -12.156 1 94.62 133 LEU A CA 1
ATOM 977 C C . LEU A 1 133 ? -1.724 -27.359 -11.367 1 94.62 133 LEU A C 1
ATOM 979 O O . LEU A 1 133 ? -2.018 -28.516 -11.047 1 94.62 133 LEU A O 1
ATOM 983 N N . ILE A 1 134 ? -2.604 -26.344 -11.094 1 95.06 134 ILE A N 1
ATOM 984 C CA . ILE A 1 134 ? -3.68 -26.531 -10.133 1 95.06 134 ILE A CA 1
ATOM 985 C C . ILE A 1 134 ? -4.996 -26.766 -10.867 1 95.06 134 ILE A C 1
ATOM 987 O O . ILE A 1 134 ? -6 -27.141 -10.25 1 95.06 134 ILE A O 1
ATOM 991 N N . ASP A 1 135 ? -5.184 -26.438 -12.109 1 91.25 135 ASP A N 1
ATOM 992 C CA . ASP A 1 135 ? -6.414 -26.359 -12.883 1 91.25 135 ASP A CA 1
ATOM 993 C C . ASP A 1 135 ? -7.262 -27.609 -12.703 1 91.25 135 ASP A C 1
ATOM 995 O O . ASP A 1 135 ? -8.492 -27.531 -12.625 1 91.25 135 ASP A O 1
ATOM 999 N N . THR A 1 136 ? -6.691 -28.844 -12.469 1 88.5 136 THR A N 1
ATOM 1000 C CA . THR A 1 136 ? -7.52 -30.031 -12.344 1 88.5 136 THR A CA 1
ATOM 1001 C C . THR A 1 136 ? -7.293 -30.703 -11 1 88.5 136 THR A C 1
ATOM 1003 O O . THR A 1 136 ? -7.688 -31.859 -10.797 1 88.5 136 THR A O 1
ATOM 1006 N N . GLN A 1 137 ? -6.762 -29.922 -10.148 1 92.62 137 GLN A N 1
ATOM 1007 C CA . GLN A 1 137 ? -6.328 -30.594 -8.922 1 92.62 137 GLN A CA 1
ATOM 1008 C C . GLN A 1 137 ? -7.102 -30.078 -7.711 1 92.62 137 GLN A C 1
ATOM 1010 O O . GLN A 1 137 ? -6.926 -30.562 -6.598 1 92.62 137 GLN A O 1
ATOM 1015 N N . VAL A 1 138 ? -7.961 -29.047 -7.895 1 94.06 138 VAL A N 1
ATOM 1016 C CA . VAL A 1 138 ? -8.695 -28.5 -6.762 1 94.06 138 VAL A CA 1
ATOM 1017 C C . VAL A 1 138 ? -9.805 -29.469 -6.348 1 94.06 138 VAL A C 1
ATOM 1019 O O . VAL A 1 138 ? -10.656 -29.828 -7.168 1 94.06 138 VAL A O 1
ATOM 1022 N N . THR A 1 139 ? -9.852 -29.844 -5.094 1 94.81 139 THR A N 1
ATOM 1023 C CA . THR A 1 139 ? -10.844 -30.797 -4.609 1 94.81 139 THR A CA 1
ATOM 1024 C C . THR A 1 139 ? -11.836 -30.109 -3.676 1 94.81 139 THR A C 1
ATOM 1026 O O . THR A 1 139 ? -12.945 -30.609 -3.473 1 94.81 139 THR A O 1
ATOM 1029 N N . GLU A 1 140 ? -11.445 -29.031 -3.018 1 93.62 140 GLU A N 1
ATOM 1030 C CA . GLU A 1 140 ? -12.297 -28.219 -2.154 1 93.62 140 GLU A CA 1
ATOM 1031 C C . GLU A 1 140 ? -11.914 -26.75 -2.229 1 93.62 140 GLU A C 1
ATOM 1033 O O . GLU A 1 140 ? -10.727 -26.406 -2.299 1 93.62 140 GLU A O 1
ATOM 1038 N N . GLY A 1 141 ? -12.93 -25.938 -2.248 1 93 141 GLY A N 1
ATOM 1039 C CA . GLY A 1 141 ? -12.695 -24.5 -2.254 1 93 141 GLY A CA 1
ATOM 1040 C C . GLY A 1 141 ? -12.562 -23.922 -3.648 1 93 141 GLY A C 1
ATOM 1041 O O . GLY A 1 141 ? -12.961 -24.562 -4.629 1 93 141 GLY A O 1
ATOM 1042 N N . VAL A 1 142 ? -12.055 -22.641 -3.715 1 94.31 142 VAL A N 1
ATOM 1043 C CA . VAL A 1 142 ? -11.984 -21.906 -4.973 1 94.31 142 VAL A CA 1
ATOM 1044 C C . VAL A 1 142 ? -10.695 -21.094 -5.023 1 94.31 142 VAL A C 1
ATOM 1046 O O . VAL A 1 142 ? -10.305 -20.469 -4.031 1 94.31 142 VAL A O 1
ATOM 1049 N N . VAL A 1 143 ? -9.977 -21.219 -6.133 1 96.62 143 VAL A N 1
ATOM 1050 C CA . VAL A 1 143 ? -8.883 -20.312 -6.461 1 96.62 143 VAL A CA 1
ATOM 1051 C C . VAL A 1 143 ? -9.375 -19.25 -7.441 1 96.62 143 VAL A C 1
ATOM 1053 O O . VAL A 1 143 ? -10 -19.578 -8.453 1 96.62 143 VAL A O 1
ATOM 1056 N N . TYR A 1 144 ? -9.078 -18.031 -7.117 1 93.62 144 TYR A N 1
ATOM 1057 C CA . TYR A 1 144 ? -9.484 -16.922 -7.961 1 93.62 144 TYR A CA 1
ATOM 1058 C C . TYR A 1 144 ? -8.344 -16.484 -8.867 1 93.62 144 TYR A C 1
ATOM 1060 O O . TYR A 1 144 ? -7.262 -16.125 -8.391 1 93.62 144 TYR A O 1
ATOM 1068 N N . LYS A 1 145 ? -8.547 -16.578 -10.117 1 96.31 145 LYS A N 1
ATOM 1069 C CA . LYS A 1 145 ? -7.66 -15.922 -11.078 1 96.31 145 LYS A CA 1
ATOM 1070 C C . LYS A 1 145 ? -8.031 -14.453 -11.258 1 96.31 145 LYS A C 1
ATOM 1072 O O . LYS A 1 145 ? -9.148 -14.133 -11.68 1 96.31 145 LYS A O 1
ATOM 1077 N N . GLN A 1 146 ? -7.09 -13.625 -10.953 1 93 146 GLN A N 1
ATOM 1078 C CA . GLN A 1 146 ? -7.344 -12.188 -10.961 1 93 146 GLN A CA 1
ATOM 1079 C C . GLN A 1 146 ? -6.43 -11.477 -11.961 1 93 146 GLN A C 1
ATOM 1081 O O . GLN A 1 146 ? -5.449 -12.055 -12.43 1 93 146 GLN A O 1
ATOM 1086 N N . TYR A 1 147 ? -6.809 -10.211 -12.305 1 91.5 147 TYR A N 1
ATOM 1087 C CA . TYR A 1 147 ? -6.184 -9.547 -13.445 1 91.5 147 TYR A CA 1
ATOM 1088 C C . TYR A 1 147 ? -6.137 -8.039 -13.234 1 91.5 147 TYR A C 1
ATOM 1090 O O . TYR A 1 147 ? -7.094 -7.445 -12.734 1 91.5 147 TYR A O 1
ATOM 1098 N N . CYS A 1 148 ? -5.039 -7.48 -13.617 1 86.81 148 CYS A N 1
ATOM 1099 C CA . CYS A 1 148 ? -4.895 -6.031 -13.664 1 86.81 148 CYS A CA 1
ATOM 1100 C C . CYS A 1 148 ? -4.531 -5.566 -15.07 1 86.81 148 CYS A C 1
ATOM 1102 O O . CYS A 1 148 ? -3.439 -5.859 -15.562 1 86.81 148 CYS A O 1
ATOM 1104 N N . PRO A 1 149 ? -5.355 -4.848 -15.727 1 82.19 149 PRO A N 1
ATOM 1105 C CA . PRO A 1 149 ? -5.082 -4.383 -17.094 1 82.19 149 PRO A CA 1
ATOM 1106 C C . PRO A 1 149 ? -3.945 -3.365 -17.156 1 82.19 149 PRO A C 1
ATOM 1108 O O . PRO A 1 149 ? -3.354 -3.158 -18.219 1 82.19 149 PRO A O 1
ATOM 1111 N N . MET A 1 150 ? -3.58 -2.762 -16.031 1 78.06 150 MET A N 1
ATOM 1112 C CA . MET A 1 150 ? -2.615 -1.666 -16.016 1 78.06 150 MET A CA 1
ATOM 1113 C C . MET A 1 150 ? -1.212 -2.18 -15.711 1 78.06 150 MET A C 1
ATOM 1115 O O . MET A 1 150 ? -0.238 -1.432 -15.812 1 78.06 150 MET A O 1
ATOM 1119 N N . ALA A 1 151 ? -1.14 -3.393 -15.273 1 80.62 151 ALA A N 1
ATOM 1120 C CA . ALA A 1 151 ? 0.175 -3.938 -14.945 1 80.62 151 ALA A CA 1
ATOM 1121 C C . ALA A 1 151 ? 1.104 -3.898 -16.156 1 80.62 151 ALA A C 1
ATOM 1123 O O . ALA A 1 151 ? 0.66 -4.086 -17.297 1 80.62 151 ALA A O 1
ATOM 1124 N N . PHE A 1 152 ? 2.395 -3.574 -15.867 1 81.56 152 PHE A N 1
ATOM 1125 C CA . PHE A 1 152 ? 3.461 -3.598 -16.859 1 81.56 152 PHE A CA 1
ATOM 1126 C C . PHE A 1 152 ? 3.123 -2.693 -18.031 1 81.56 152 PHE A C 1
ATOM 1128 O O . PHE A 1 152 ? 3.154 -3.131 -19.188 1 81.56 152 PHE A O 1
ATOM 1135 N N . ASP A 1 153 ? 2.777 -1.558 -17.734 1 75 153 ASP A N 1
ATOM 1136 C CA . ASP A 1 153 ? 2.521 -0.485 -18.688 1 75 153 ASP A CA 1
ATOM 1137 C C . ASP A 1 153 ? 1.368 -0.845 -19.625 1 75 153 ASP A C 1
ATOM 1139 O O . ASP A 1 153 ? 1.46 -0.648 -20.844 1 75 153 ASP A O 1
ATOM 1143 N N . GLY A 1 154 ? 0.379 -1.492 -19.016 1 77.75 154 GLY A N 1
ATOM 1144 C CA . GLY A 1 154 ? -0.822 -1.73 -19.797 1 77.75 154 GLY A CA 1
ATOM 1145 C C . GLY A 1 154 ? -0.842 -3.096 -20.453 1 77.75 154 GLY A C 1
ATOM 1146 O O . GLY A 1 154 ? -1.836 -3.477 -21.078 1 77.75 154 GLY A O 1
ATOM 1147 N N . LYS A 1 155 ? 0.161 -3.891 -20.391 1 84.88 155 LYS A N 1
ATOM 1148 C CA . LYS A 1 155 ? 0.191 -5.238 -20.953 1 84.88 155 LYS A CA 1
ATOM 1149 C C . LYS A 1 155 ? -0.685 -6.191 -20.156 1 84.88 155 LYS A C 1
ATOM 1151 O O . LYS A 1 155 ? -1.115 -7.227 -20.656 1 84.88 155 LYS A O 1
ATOM 1156 N N . GLY A 1 156 ? -0.908 -5.754 -18.938 1 86.88 156 GLY A N 1
ATOM 1157 C CA . GLY A 1 156 ? -1.748 -6.559 -18.078 1 86.88 156 GLY A CA 1
ATOM 1158 C C . GLY A 1 156 ? -0.984 -7.652 -17.344 1 86.88 156 GLY A C 1
ATOM 1159 O O . GLY A 1 156 ? 0.143 -7.98 -17.719 1 86.88 156 GLY A O 1
ATOM 1160 N N . GLY A 1 157 ? -1.448 -8.102 -16.172 1 92.44 157 GLY A N 1
ATOM 1161 C CA . GLY A 1 157 ? -0.885 -9.195 -15.391 1 92.44 157 GLY A CA 1
ATOM 1162 C C . GLY A 1 157 ? -1.926 -9.953 -14.594 1 92.44 157 GLY A C 1
ATOM 1163 O O . GLY A 1 157 ? -2.801 -9.352 -13.969 1 92.44 157 GLY A O 1
ATOM 1164 N N . TYR A 1 158 ? -1.809 -11.297 -14.773 1 96 158 TYR A N 1
ATOM 1165 C CA . TYR A 1 158 ? -2.672 -12.18 -14 1 96 158 TYR A CA 1
ATOM 1166 C C . TYR A 1 158 ? -1.976 -12.648 -12.727 1 96 158 TYR A C 1
ATOM 1168 O O . TYR A 1 158 ? -0.746 -12.719 -12.672 1 96 158 TYR A O 1
ATOM 1176 N N . TRP A 1 159 ? -2.785 -12.867 -11.703 1 97.94 159 TRP A N 1
ATOM 1177 C CA . TRP A 1 159 ? -2.309 -13.617 -10.547 1 97.94 159 TRP A CA 1
ATOM 1178 C C . TRP A 1 159 ? -3.418 -14.492 -9.969 1 97.94 159 TRP A C 1
ATOM 1180 O O . TRP A 1 159 ? -4.559 -14.445 -10.43 1 97.94 159 TRP A O 1
ATOM 1190 N N . LEU A 1 160 ? -3.043 -15.43 -9.07 1 97.56 160 LEU A N 1
ATOM 1191 C CA . LEU A 1 160 ? -3.975 -16.312 -8.367 1 97.56 160 LEU A CA 1
ATOM 1192 C C . LEU A 1 160 ? -4.094 -15.914 -6.902 1 97.56 160 LEU A C 1
ATOM 1194 O O . LEU A 1 160 ? -3.113 -15.484 -6.289 1 97.56 160 LEU A O 1
ATOM 1198 N N . SER A 1 161 ? -5.27 -16.078 -6.426 1 94.25 161 SER A N 1
ATOM 1199 C CA . SER A 1 161 ? -5.543 -15.727 -5.039 1 94.25 161 SER A CA 1
ATOM 1200 C C . SER A 1 161 ? -6.477 -16.75 -4.383 1 94.25 161 SER A C 1
ATOM 1202 O O . SER A 1 161 ? -7.363 -17.297 -5.039 1 94.25 161 SER A O 1
ATOM 1204 N N . ASP A 1 162 ? -6.23 -16.969 -3.109 1 93.25 162 ASP A N 1
ATOM 1205 C CA . ASP A 1 162 ? -7.148 -17.797 -2.324 1 93.25 162 ASP A CA 1
ATOM 1206 C C . ASP A 1 162 ? -8.273 -16.938 -1.733 1 93.25 162 ASP A C 1
ATOM 1208 O O . ASP A 1 162 ? -9.094 -17.438 -0.959 1 93.25 162 ASP A O 1
ATOM 1212 N N . GLN A 1 163 ? -8.266 -15.695 -2.072 1 88.25 163 GLN A N 1
ATOM 1213 C CA . GLN A 1 163 ? -9.297 -14.758 -1.635 1 88.25 163 GLN A CA 1
ATOM 1214 C C . GLN A 1 163 ? -9.898 -14.008 -2.82 1 88.25 163 GLN A C 1
ATOM 1216 O O . GLN A 1 163 ? -9.188 -13.664 -3.766 1 88.25 163 GLN A O 1
ATOM 1221 N N . LYS A 1 164 ? -11.195 -13.734 -2.697 1 87.06 164 LYS A N 1
ATOM 1222 C CA . LYS A 1 164 ? -11.891 -13 -3.752 1 87.06 164 LYS A CA 1
ATOM 1223 C C . LYS A 1 164 ? -11.461 -11.539 -3.781 1 87.06 164 LYS A C 1
ATOM 1225 O O . LYS A 1 164 ? -11.391 -10.93 -4.848 1 87.06 164 LYS A O 1
ATOM 1230 N N . MET A 1 165 ? -11.133 -11.031 -2.582 1 81.06 165 MET A N 1
ATOM 1231 C CA . MET A 1 165 ? -10.727 -9.641 -2.471 1 81.06 165 MET A CA 1
ATOM 1232 C C . MET A 1 165 ? -9.453 -9.375 -3.262 1 81.06 165 MET A C 1
ATOM 1234 O O . MET A 1 165 ? -8.508 -10.164 -3.201 1 81.06 165 MET A O 1
ATOM 1238 N N . ILE A 1 166 ? -9.43 -8.258 -3.98 1 83.19 166 ILE A N 1
ATOM 1239 C CA . ILE A 1 166 ? -8.305 -7.91 -4.844 1 83.19 166 ILE A CA 1
ATOM 1240 C C . ILE A 1 166 ? -7.195 -7.277 -4.012 1 83.19 166 ILE A C 1
ATOM 1242 O O . ILE A 1 166 ? -7.414 -6.266 -3.34 1 83.19 166 ILE A O 1
ATOM 1246 N N . ARG A 1 167 ? -6.078 -7.859 -4.012 1 82.62 167 ARG A N 1
ATOM 1247 C CA . ARG A 1 167 ? -4.805 -7.297 -3.572 1 82.62 167 ARG A CA 1
ATOM 1248 C C . ARG A 1 167 ? -3.725 -7.488 -4.633 1 82.62 167 ARG A C 1
ATOM 1250 O O . ARG A 1 167 ? -3.125 -8.562 -4.727 1 82.62 167 ARG A O 1
ATOM 1257 N N . ASN A 1 168 ? -3.453 -6.504 -5.406 1 86.81 168 ASN A N 1
ATOM 1258 C CA . ASN A 1 168 ? -2.639 -6.559 -6.613 1 86.81 168 ASN A CA 1
ATOM 1259 C C . ASN A 1 168 ? -1.151 -6.652 -6.285 1 86.81 168 ASN A C 1
ATOM 1261 O O . ASN A 1 168 ? -0.599 -5.77 -5.625 1 86.81 168 ASN A O 1
ATOM 1265 N N . PRO A 1 169 ? -0.56 -7.715 -6.738 1 91.88 169 PRO A N 1
ATOM 1266 C CA . PRO A 1 169 ? 0.855 -7.902 -6.406 1 91.88 169 PRO A CA 1
ATOM 1267 C C . PRO A 1 169 ? 1.783 -7.094 -7.309 1 91.88 169 PRO A C 1
ATOM 1269 O O . PRO A 1 169 ? 3.004 -7.121 -7.129 1 91.88 169 PRO A O 1
ATOM 1272 N N . TYR A 1 170 ? 1.209 -6.43 -8.234 1 89.44 170 TYR A N 1
ATOM 1273 C CA . TYR A 1 170 ? 2.076 -5.871 -9.266 1 89.44 170 TYR A CA 1
ATOM 1274 C C . TYR A 1 170 ? 2.393 -4.406 -8.977 1 89.44 170 TYR A C 1
ATOM 1276 O O . TYR A 1 170 ? 3.209 -3.793 -9.664 1 89.44 170 TYR A O 1
ATOM 1284 N N . TYR A 1 171 ? 1.521 -4.059 -7.973 1 71.75 171 TYR A N 1
ATOM 1285 C CA . TYR A 1 171 ? 1.766 -2.691 -7.527 1 71.75 171 TYR A CA 1
ATOM 1286 C C . TYR A 1 171 ? 2.068 -2.648 -6.035 1 71.75 171 TYR A C 1
ATOM 1288 O O . TYR A 1 171 ? 1.581 -3.486 -5.273 1 71.75 171 TYR A O 1
ATOM 1296 N N . GLY A 1 172 ? 3.07 -2.322 -5.781 1 63.09 172 GLY A N 1
ATOM 1297 C CA . GLY A 1 172 ? 3.527 -2.141 -4.41 1 63.09 172 GLY A CA 1
ATOM 1298 C C . GLY A 1 172 ? 3.629 -0.683 -4.004 1 63.09 172 GLY A C 1
ATOM 1299 O O . GLY A 1 172 ? 2.836 0.148 -4.453 1 63.09 172 GLY A O 1
ATOM 1300 N N . ASP A 1 173 ? 4.543 -0.716 -3.254 1 62.5 173 ASP A N 1
ATOM 1301 C CA . ASP A 1 173 ? 4.859 0.527 -2.557 1 62.5 173 ASP A CA 1
ATOM 1302 C C . ASP A 1 173 ? 5.324 1.602 -3.537 1 62.5 173 ASP A C 1
ATOM 1304 O O . ASP A 1 173 ? 5.711 2.697 -3.127 1 62.5 173 ASP A O 1
ATOM 1308 N N . LYS A 1 174 ? 5.227 1.137 -4.883 1 63.59 174 LYS A N 1
ATOM 1309 C CA . LYS A 1 174 ? 5.777 2.141 -5.789 1 63.59 174 LYS A CA 1
ATOM 1310 C C . LYS A 1 174 ? 5.012 3.457 -5.68 1 63.59 174 LYS A C 1
ATOM 1312 O O . LYS A 1 174 ? 5.617 4.531 -5.648 1 63.59 174 LYS A O 1
ATOM 1317 N N . MET A 1 175 ? 3.727 3.264 -5.621 1 68.19 175 MET A N 1
ATOM 1318 C CA . MET A 1 175 ? 2.928 4.484 -5.551 1 68.19 175 MET A CA 1
ATOM 1319 C C . MET A 1 175 ? 3.068 5.148 -4.184 1 68.19 175 MET A C 1
ATOM 1321 O O . MET A 1 175 ? 2.998 6.371 -4.074 1 68.19 175 MET A O 1
ATOM 1325 N N . LEU A 1 176 ? 3.355 4.191 -3.24 1 72.75 176 LEU A N 1
ATOM 1326 C CA . LEU A 1 176 ? 3.531 4.711 -1.889 1 72.75 176 LEU A CA 1
ATOM 1327 C C . LEU A 1 176 ? 4.859 5.449 -1.76 1 72.75 176 LEU A C 1
ATOM 1329 O O . LEU A 1 176 ? 4.984 6.367 -0.945 1 72.75 176 LEU A O 1
ATOM 1333 N N . LYS A 1 177 ? 5.746 5.121 -2.627 1 71.5 177 LYS A N 1
ATOM 1334 C CA . LYS A 1 177 ? 7.07 5.734 -2.553 1 71.5 177 LYS A CA 1
ATOM 1335 C C . LYS A 1 177 ? 7.211 6.855 -3.578 1 71.5 177 LYS A C 1
ATOM 1337 O O . LYS A 1 177 ? 8.281 7.461 -3.699 1 71.5 177 LYS A O 1
ATOM 1342 N N . CYS A 1 178 ? 6.215 7.027 -4.254 1 72.94 178 CYS A N 1
ATOM 1343 C CA . CYS A 1 178 ? 6.258 8.109 -5.23 1 72.94 178 CYS A CA 1
ATOM 1344 C C . CYS A 1 178 ? 6.191 9.469 -4.547 1 72.94 178 CYS A C 1
ATOM 1346 O O . CYS A 1 178 ? 5.246 9.75 -3.811 1 72.94 178 CYS A O 1
ATOM 1348 N N . GLY A 1 179 ? 7.051 10.211 -4.668 1 78.75 179 GLY A N 1
ATOM 1349 C CA . GLY A 1 179 ? 7.184 11.555 -4.117 1 78.75 179 GLY A CA 1
ATOM 1350 C C . GLY A 1 179 ? 8.625 11.945 -3.85 1 78.75 179 GLY A C 1
ATOM 1351 O O . GLY A 1 179 ? 9.547 11.211 -4.195 1 78.75 179 GLY A O 1
ATOM 1352 N N . ARG A 1 180 ? 8.789 13.188 -3.49 1 84 180 ARG A N 1
ATOM 1353 C CA . ARG A 1 180 ? 10.109 13.711 -3.154 1 84 180 ARG A CA 1
ATOM 1354 C C . ARG A 1 180 ? 10.031 14.695 -1.99 1 84 180 ARG A C 1
ATOM 1356 O O . ARG A 1 180 ? 8.969 15.258 -1.715 1 84 180 ARG A O 1
ATOM 1363 N N . VAL A 1 181 ? 11.18 14.898 -1.327 1 88.88 181 VAL A N 1
ATOM 1364 C CA . VAL A 1 181 ? 11.281 15.969 -0.34 1 88.88 181 VAL A CA 1
ATOM 1365 C C . VAL A 1 181 ? 11.445 17.312 -1.048 1 88.88 181 VAL A C 1
ATOM 1367 O O . VAL A 1 181 ? 12.375 17.484 -1.847 1 88.88 181 VAL A O 1
ATOM 1370 N N . GLU A 1 182 ? 10.508 18.141 -0.803 1 90.25 182 GLU A N 1
ATOM 1371 C CA . GLU A 1 182 ? 10.555 19.469 -1.417 1 90.25 182 GLU A CA 1
ATOM 1372 C C . GLU A 1 182 ? 11.297 20.453 -0.528 1 90.25 182 GLU A C 1
ATOM 1374 O O . GLU A 1 182 ? 12.039 21.312 -1.024 1 90.25 182 GLU A O 1
ATOM 1379 N N . LYS A 1 183 ? 11.039 20.375 0.709 1 92.25 183 LYS A N 1
ATOM 1380 C CA . LYS A 1 183 ? 11.555 21.344 1.67 1 92.25 183 LYS A CA 1
ATOM 1381 C C . LYS A 1 183 ? 11.703 20.719 3.055 1 92.25 183 LYS A C 1
ATOM 1383 O O . LYS A 1 183 ? 10.914 19.859 3.439 1 92.25 183 LYS A O 1
ATOM 1388 N N . GLU A 1 184 ? 12.781 21.078 3.748 1 92.69 184 GLU A N 1
ATOM 1389 C CA . GLU A 1 184 ? 12.93 20.75 5.16 1 92.69 184 GLU A CA 1
ATOM 1390 C C . GLU A 1 184 ? 12.617 21.953 6.047 1 92.69 184 GLU A C 1
ATOM 1392 O O . GLU A 1 184 ? 13.18 23.031 5.859 1 92.69 184 GLU A O 1
ATOM 1397 N N . ILE A 1 185 ? 11.703 21.766 6.938 1 92.19 185 ILE A N 1
ATOM 1398 C CA . ILE A 1 185 ? 11.289 22.797 7.867 1 92.19 185 ILE A CA 1
ATOM 1399 C C . ILE A 1 185 ? 11.828 22.5 9.258 1 92.19 185 ILE A C 1
ATOM 1401 O O . ILE A 1 185 ? 11.516 21.469 9.844 1 92.19 185 ILE A O 1
ATOM 1405 N N . GLY A 1 186 ? 12.578 23.281 9.766 1 85.69 186 GLY A N 1
ATOM 1406 C CA . GLY A 1 186 ? 13.148 23.062 11.086 1 85.69 186 GLY A CA 1
ATOM 1407 C C . GLY A 1 186 ? 14.422 23.859 11.32 1 85.69 186 GLY A C 1
ATOM 1408 O O . GLY A 1 186 ? 14.695 24.812 10.609 1 85.69 186 GLY A O 1
ATOM 1409 N N . VAL A 1 187 ? 15.031 23.547 12.562 1 73.88 187 VAL A N 1
ATOM 1410 C CA . VAL A 1 187 ? 16.203 24.328 12.977 1 73.88 187 VAL A CA 1
ATOM 1411 C C . VAL A 1 187 ? 17.469 23.484 12.773 1 73.88 187 VAL A C 1
ATOM 1413 O O . VAL A 1 187 ? 17.422 22.25 12.82 1 73.88 187 VAL A O 1
ATOM 1416 N N . MET B 1 1 ? 26.984 43.969 65.688 1 26.55 1 MET B N 1
ATOM 1417 C CA . MET B 1 1 ? 27.297 43.406 67 1 26.55 1 MET B CA 1
ATOM 1418 C C . MET B 1 1 ? 27.234 41.875 66.938 1 26.55 1 MET B C 1
ATOM 1420 O O . MET B 1 1 ? 26.172 41.281 67.125 1 26.55 1 MET B O 1
ATOM 1424 N N . LYS B 1 2 ? 27.75 41.344 65.875 1 36.44 2 LYS B N 1
ATOM 1425 C CA . LYS B 1 2 ? 27.75 40.188 64.938 1 36.44 2 LYS B CA 1
ATOM 1426 C C . LYS B 1 2 ? 28.438 39 65.562 1 36.44 2 LYS B C 1
ATOM 1428 O O . LYS B 1 2 ? 29.656 38.844 65.5 1 36.44 2 LYS B O 1
ATOM 1433 N N . ASN B 1 3 ? 27.766 38.5 66.688 1 23.2 3 ASN B N 1
ATOM 1434 C CA . ASN B 1 3 ? 28.344 37.5 67.625 1 23.2 3 ASN B CA 1
ATOM 1435 C C . ASN B 1 3 ? 28.797 36.25 66.875 1 23.2 3 ASN B C 1
ATOM 1437 O O . ASN B 1 3 ? 28.328 36 65.75 1 23.2 3 ASN B O 1
ATOM 1441 N N . ASN B 1 4 ? 29.188 35.094 67.562 1 23.06 4 ASN B N 1
ATOM 1442 C CA . ASN B 1 4 ? 30.25 34.156 67.938 1 23.06 4 ASN B CA 1
ATOM 1443 C C . ASN B 1 4 ? 30.016 32.781 67.312 1 23.06 4 ASN B C 1
ATOM 1445 O O . ASN B 1 4 ? 29 32.562 66.688 1 23.06 4 ASN B O 1
ATOM 1449 N N . GLN B 1 5 ? 29.531 31.688 68.062 1 26.06 5 GLN B N 1
ATOM 1450 C CA . GLN B 1 5 ? 30.266 30.531 68.625 1 26.06 5 GLN B CA 1
ATOM 1451 C C . GLN B 1 5 ? 30.016 29.281 67.812 1 26.06 5 GLN B C 1
ATOM 1453 O O . GLN B 1 5 ? 28.938 29.141 67.188 1 26.06 5 GLN B O 1
ATOM 1458 N N . PHE B 1 6 ? 30.953 28.234 67.688 1 23.45 6 PHE B N 1
ATOM 1459 C CA . PHE B 1 6 ? 31.734 27.156 67.062 1 23.45 6 PHE B CA 1
ATOM 1460 C C . PHE B 1 6 ? 30.969 25.828 67.188 1 23.45 6 PHE B C 1
ATOM 1462 O O . PHE B 1 6 ? 29.938 25.75 67.812 1 23.45 6 PHE B O 1
ATOM 1469 N N . ILE B 1 7 ? 31.594 24.594 67.625 1 26.23 7 ILE B N 1
ATOM 1470 C CA . ILE B 1 7 ? 32.25 23.406 67.062 1 26.23 7 ILE B CA 1
ATOM 1471 C C . ILE B 1 7 ? 31.5 22.156 67.562 1 26.23 7 ILE B C 1
ATOM 1473 O O . ILE B 1 7 ? 31.672 21.062 67 1 26.23 7 ILE B O 1
ATOM 1477 N N . SER B 1 8 ? 30.5 22.109 68.562 1 23.64 8 SER B N 1
ATOM 1478 C CA . SER B 1 8 ? 30.719 21.016 69.5 1 23.64 8 SER B CA 1
ATOM 1479 C C . SER B 1 8 ? 30.469 19.672 68.875 1 23.64 8 SER B C 1
ATOM 1481 O O . SER B 1 8 ? 29.828 19.594 67.812 1 23.64 8 SER B O 1
ATOM 1483 N N . GLY B 1 9 ? 30.203 18.531 69.688 1 22.7 9 GLY B N 1
ATOM 1484 C CA . GLY B 1 9 ? 30.672 17.297 70.312 1 22.7 9 GLY B CA 1
ATOM 1485 C C . GLY B 1 9 ? 29.891 16.078 69.812 1 22.7 9 GLY B C 1
ATOM 1486 O O . GLY B 1 9 ? 30.109 14.977 70.375 1 22.7 9 GLY B O 1
ATOM 1487 N N . ALA B 1 10 ? 29.016 16.047 68.75 1 23.61 10 ALA B N 1
ATOM 1488 C CA . ALA B 1 10 ? 28.016 15.047 69.125 1 23.61 10 ALA B CA 1
ATOM 1489 C C . ALA B 1 10 ? 28.609 13.641 69.062 1 23.61 10 ALA B C 1
ATOM 1491 O O . ALA B 1 10 ? 29.141 13.258 68 1 23.61 10 ALA B O 1
ATOM 1492 N N . SER B 1 11 ? 28.625 12.75 70.125 1 22.69 11 SER B N 1
ATOM 1493 C CA . SER B 1 11 ? 29.234 11.547 70.688 1 22.69 11 SER B CA 1
ATOM 1494 C C . SER B 1 11 ? 28.609 10.281 70.062 1 22.69 11 SER B C 1
ATOM 1496 O O . SER B 1 11 ? 29.281 9.258 69.938 1 22.69 11 SER B O 1
ATOM 1498 N N . VAL B 1 12 ? 27.281 10.102 69.688 1 24.12 12 VAL B N 1
ATOM 1499 C CA . VAL B 1 12 ? 26.703 8.961 70.375 1 24.12 12 VAL B CA 1
ATOM 1500 C C . VAL B 1 12 ? 27.266 7.66 69.75 1 24.12 12 VAL B C 1
ATOM 1502 O O . VAL B 1 12 ? 27.531 7.57 68.562 1 24.12 12 VAL B O 1
ATOM 1505 N N . PHE B 1 13 ? 27.078 6.418 70.562 1 20.7 13 PHE B N 1
ATOM 1506 C CA . PHE B 1 13 ? 27.641 5.191 71.062 1 20.7 13 PHE B CA 1
ATOM 1507 C C . PHE B 1 13 ? 27.219 3.984 70.25 1 20.7 13 PHE B C 1
ATOM 1509 O O . PHE B 1 13 ? 28.016 3.064 70.062 1 20.7 13 PHE B O 1
ATOM 1516 N N . ILE B 1 14 ? 26.25 3.906 69.312 1 22.67 14 ILE B N 1
ATOM 1517 C CA . ILE B 1 14 ? 25.484 2.701 69.625 1 22.67 14 ILE B CA 1
ATOM 1518 C C . ILE B 1 14 ? 26.312 1.466 69.25 1 22.67 14 ILE B C 1
ATOM 1520 O O . ILE B 1 14 ? 27.062 1.471 68.25 1 22.67 14 ILE B O 1
ATOM 1524 N N . LEU B 1 15 ? 25.875 0.317 69.938 1 20.92 15 LEU B N 1
ATOM 1525 C CA . LEU B 1 15 ? 26.344 -0.928 70.5 1 20.92 15 LEU B CA 1
ATOM 1526 C C . LEU B 1 15 ? 26.578 -1.993 69.438 1 20.92 15 LEU B C 1
ATOM 1528 O O . LEU B 1 15 ? 26.047 -1.897 68.375 1 20.92 15 LEU B O 1
ATOM 1532 N N . ALA B 1 16 ? 26.656 -3.312 69.938 1 20.73 16 ALA B N 1
ATOM 1533 C CA . ALA B 1 16 ? 27.516 -4.484 70.062 1 20.73 16 ALA B CA 1
ATOM 1534 C C . ALA B 1 16 ? 27.047 -5.645 69.25 1 20.73 16 ALA B C 1
ATOM 1536 O O . ALA B 1 16 ? 27.703 -6.68 69.125 1 20.73 16 ALA B O 1
ATOM 1537 N N . MET B 1 17 ? 25.984 -5.645 68.312 1 19.64 17 MET B N 1
ATOM 1538 C CA . MET B 1 17 ? 25.375 -6.965 68.438 1 19.64 17 MET B CA 1
ATOM 1539 C C . MET B 1 17 ? 26.312 -8.055 67.938 1 19.64 17 MET B C 1
ATOM 1541 O O . MET B 1 17 ? 27 -7.871 66.938 1 19.64 17 MET B O 1
ATOM 1545 N N . VAL B 1 18 ? 26.266 -9.25 68.625 1 20.91 18 VAL B N 1
ATOM 1546 C CA . VAL B 1 18 ? 27.125 -10.398 68.938 1 20.91 18 VAL B CA 1
ATOM 1547 C C . VAL B 1 18 ? 26.938 -11.469 67.875 1 20.91 18 VAL B C 1
ATOM 1549 O O . VAL B 1 18 ? 27.438 -12.586 68 1 20.91 18 VAL B O 1
ATOM 1552 N N . MET B 1 19 ? 26.219 -11.336 66.75 1 19.64 19 MET B N 1
ATOM 1553 C CA . MET B 1 19 ? 25.703 -12.641 66.375 1 19.64 19 MET B CA 1
ATOM 1554 C C . MET B 1 19 ? 26.844 -13.664 66.25 1 19.64 19 MET B C 1
ATOM 1556 O O . MET B 1 19 ? 27.938 -13.328 65.812 1 19.64 19 MET B O 1
ATOM 1560 N N . MET B 1 20 ? 26.422 -14.789 66.688 1 19.83 20 MET B N 1
ATOM 1561 C CA . MET B 1 20 ? 27.031 -16.016 67.188 1 19.83 20 MET B CA 1
ATOM 1562 C C . MET B 1 20 ? 27.75 -16.766 66.062 1 19.83 20 MET B C 1
ATOM 1564 O O . MET B 1 20 ? 27.5 -16.516 64.875 1 19.83 20 MET B O 1
ATOM 1568 N N . ALA B 1 21 ? 27.938 -18.219 66.312 1 21.12 21 ALA B N 1
ATOM 1569 C CA . ALA B 1 21 ? 29.094 -19.094 66.562 1 21.12 21 ALA B CA 1
ATOM 1570 C C . ALA B 1 21 ? 29.406 -19.922 65.312 1 21.12 21 ALA B C 1
ATOM 1572 O O . ALA B 1 21 ? 30.531 -19.938 64.812 1 21.12 21 ALA B O 1
ATOM 1573 N N . CYS B 1 22 ? 28.922 -21.344 65.188 1 21.5 22 CYS B N 1
ATOM 1574 C CA . CYS B 1 22 ? 29.781 -22.5 65.375 1 21.5 22 CYS B CA 1
ATOM 1575 C C . CYS B 1 22 ? 30.219 -23.047 64 1 21.5 22 CYS B C 1
ATOM 1577 O O . CYS B 1 22 ? 29.703 -22.641 62.969 1 21.5 22 CYS B O 1
ATOM 1579 N N . GLY B 1 23 ? 30.047 -24.531 63.656 1 19.45 23 GLY B N 1
ATOM 1580 C CA . GLY B 1 23 ? 31.031 -25.625 63.656 1 19.45 23 GLY B CA 1
ATOM 1581 C C . GLY B 1 23 ? 31.406 -26.062 62.25 1 19.45 23 GLY B C 1
ATOM 1582 O O . GLY B 1 23 ? 32.594 -26.188 61.938 1 19.45 23 GLY B O 1
ATOM 1583 N N . GLY B 1 24 ? 30.75 -27.281 61.5 1 18.55 24 GLY B N 1
ATOM 1584 C CA . GLY B 1 24 ? 31.359 -28.594 61.344 1 18.55 24 GLY B CA 1
ATOM 1585 C C . GLY B 1 24 ? 32.031 -28.766 59.969 1 18.55 24 GLY B C 1
ATOM 1586 O O . GLY B 1 24 ? 31.828 -27.953 59.062 1 18.55 24 GLY B O 1
ATOM 1587 N N . ASN B 1 25 ? 32.125 -30.266 59.344 1 18.59 25 ASN B N 1
ATOM 1588 C CA . ASN B 1 25 ? 33.219 -31.172 59 1 18.59 25 ASN B CA 1
ATOM 1589 C C . ASN B 1 25 ? 33.531 -31.141 57.5 1 18.59 25 ASN B C 1
ATOM 1591 O O . ASN B 1 25 ? 34.688 -30.953 57.094 1 18.59 25 ASN B O 1
ATOM 1595 N N . THR B 1 26 ? 33.188 -32.375 56.594 1 18.11 26 THR B N 1
ATOM 1596 C CA . THR B 1 26 ? 34.125 -33.344 56.094 1 18.11 26 THR B CA 1
ATOM 1597 C C . THR B 1 26 ? 34.5 -33 54.656 1 18.11 26 THR B C 1
ATOM 1599 O O . THR B 1 26 ? 33.781 -32.25 53.969 1 18.11 26 THR B O 1
ATOM 1602 N N . THR B 1 27 ? 34.656 -34.25 53.625 1 18.27 27 THR B N 1
ATOM 1603 C CA . THR B 1 27 ? 35.781 -34.812 52.938 1 18.27 27 THR B CA 1
ATOM 1604 C C . THR B 1 27 ? 35.781 -34.406 51.469 1 18.27 27 THR B C 1
ATOM 1606 O O . THR B 1 27 ? 36.781 -33.875 50.969 1 18.27 27 THR B O 1
ATOM 1609 N N . ASN B 1 28 ? 35.5 -35.5 50.406 1 17.92 28 ASN B N 1
ATOM 1610 C CA . ASN B 1 28 ? 36.5 -36.094 49.531 1 17.92 28 ASN B CA 1
ATOM 1611 C C . ASN B 1 28 ? 36.531 -35.438 48.156 1 17.92 28 ASN B C 1
ATOM 1613 O O . ASN B 1 28 ? 35.625 -34.688 47.812 1 17.92 28 ASN B O 1
ATOM 1617 N N . ASP B 1 29 ? 36.562 -36.375 46.969 1 18.08 29 ASP B N 1
ATOM 1618 C CA . ASP B 1 29 ? 37.594 -36.656 46 1 18.08 29 ASP B CA 1
ATOM 1619 C C . ASP B 1 29 ? 37.375 -35.938 44.688 1 18.08 29 ASP B C 1
ATOM 1621 O O . ASP B 1 29 ? 38.188 -35.094 44.281 1 18.08 29 ASP B O 1
ATOM 1625 N N . ASN B 1 30 ? 36.688 -36.656 43.594 1 19.69 30 ASN B N 1
ATOM 1626 C CA . ASN B 1 30 ? 37.375 -37.125 42.375 1 19.69 30 ASN B CA 1
ATOM 1627 C C . ASN B 1 30 ? 37.281 -36.094 41.25 1 19.69 30 ASN B C 1
ATOM 1629 O O . ASN B 1 30 ? 36.406 -35.219 41.281 1 19.69 30 ASN B O 1
ATOM 1633 N N . GLY B 1 31 ? 37.406 -36.656 39.906 1 19.53 31 GLY B N 1
ATOM 1634 C CA . GLY B 1 31 ? 38.281 -36.562 38.75 1 19.53 31 GLY B CA 1
ATOM 1635 C C . GLY B 1 31 ? 37.75 -35.656 37.656 1 19.53 31 GLY B C 1
ATOM 1636 O O . GLY B 1 31 ? 38.5 -34.844 37.094 1 19.53 31 GLY B O 1
ATOM 1637 N N . HIS B 1 32 ? 36.562 -36.062 36.938 1 24.48 32 HIS B N 1
ATOM 1638 C CA . HIS B 1 32 ? 36.594 -36.25 35.5 1 24.48 32 HIS B CA 1
ATOM 1639 C C . HIS B 1 32 ? 36.5 -34.906 34.781 1 24.48 32 HIS B C 1
ATOM 1641 O O . HIS B 1 32 ? 35.812 -34 35.25 1 24.48 32 HIS B O 1
ATOM 1647 N N . ASP B 1 33 ? 37.188 -34.812 33.562 1 21.72 33 ASP B N 1
ATOM 1648 C CA . ASP B 1 33 ? 37.75 -33.875 32.594 1 21.72 33 ASP B CA 1
ATOM 1649 C C . ASP B 1 33 ? 36.656 -33.25 31.734 1 21.72 33 ASP B C 1
ATOM 1651 O O . ASP B 1 33 ? 35.906 -33.969 31.062 1 21.72 33 ASP B O 1
ATOM 1655 N N . ASN B 1 34 ? 35.969 -32.281 32.125 1 20.67 34 ASN B N 1
ATOM 1656 C CA . ASN B 1 34 ? 34.844 -31.625 31.469 1 20.67 34 ASN B CA 1
ATOM 1657 C C . ASN B 1 34 ? 35.281 -30.891 30.219 1 20.67 34 ASN B C 1
ATOM 1659 O O . ASN B 1 34 ? 36.062 -29.938 30.281 1 20.67 34 ASN B O 1
ATOM 1663 N N . HIS B 1 35 ? 35.406 -31.75 29.125 1 22.84 35 HIS B N 1
ATOM 1664 C CA . HIS B 1 35 ? 35.688 -31.156 27.828 1 22.84 35 HIS B CA 1
ATOM 1665 C C . HIS B 1 35 ? 34.719 -30.047 27.484 1 22.84 35 HIS B C 1
ATOM 1667 O O . HIS B 1 35 ? 33.5 -30.203 27.656 1 22.84 35 HIS B O 1
ATOM 1673 N N . GLU B 1 36 ? 35.188 -28.828 27.5 1 23.55 36 GLU B N 1
ATOM 1674 C CA . GLU B 1 36 ? 34.531 -27.531 27.375 1 23.55 36 GLU B CA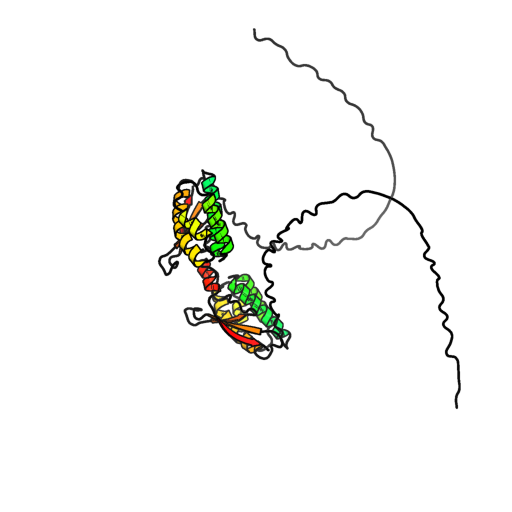 1
ATOM 1675 C C . GLU B 1 36 ? 34.062 -27.281 25.938 1 23.55 36 GLU B C 1
ATOM 1677 O O . GLU B 1 36 ? 34.906 -27.25 25.016 1 23.55 36 GLU B O 1
ATOM 1682 N N . ASN B 1 37 ? 33.031 -28.125 25.531 1 22.3 37 ASN B N 1
ATOM 1683 C CA . ASN B 1 37 ? 32.469 -27.844 24.203 1 22.3 37 ASN B CA 1
ATOM 1684 C C . ASN B 1 37 ? 32.094 -26.375 24.062 1 22.3 37 ASN B C 1
ATOM 1686 O O . ASN B 1 37 ? 31.312 -25.844 24.844 1 22.3 37 ASN B O 1
ATOM 1690 N N . HIS B 1 38 ? 33.031 -25.625 23.469 1 23.42 38 HIS B N 1
ATOM 1691 C CA . HIS B 1 38 ? 32.875 -24.219 23.125 1 23.42 38 HIS B CA 1
ATOM 1692 C C . HIS B 1 38 ? 31.703 -24.016 22.172 1 23.42 38 HIS B C 1
ATOM 1694 O O . HIS B 1 38 ? 31.719 -24.484 21.047 1 23.42 38 HIS B O 1
ATOM 1700 N N . GLU B 1 39 ? 30.453 -24.141 22.672 1 24.38 39 GLU B N 1
ATOM 1701 C CA . GLU B 1 39 ? 29.266 -23.844 21.906 1 24.38 39 GLU B CA 1
ATOM 1702 C C . GLU B 1 39 ? 29.312 -22.453 21.297 1 24.38 39 GLU B C 1
ATOM 1704 O O . GLU B 1 39 ? 29.516 -21.469 22.016 1 24.38 39 GLU B O 1
ATOM 1709 N N . MET B 1 40 ? 29.781 -22.359 20.016 1 23.64 40 MET B N 1
ATOM 1710 C CA . MET B 1 40 ? 29.781 -21.188 19.141 1 23.64 40 MET B CA 1
ATOM 1711 C C . MET B 1 40 ? 28.375 -20.609 18.984 1 23.64 40 MET B C 1
ATOM 1713 O O . MET B 1 40 ? 27.5 -21.25 18.406 1 23.64 40 MET B O 1
ATOM 1717 N N . HIS B 1 41 ? 27.812 -20.078 20.016 1 26.73 41 HIS B N 1
ATOM 1718 C CA . HIS B 1 41 ? 26.516 -19.422 19.891 1 26.73 41 HIS B CA 1
ATOM 1719 C C . HIS B 1 41 ? 26.578 -18.266 18.891 1 26.73 41 HIS B C 1
ATOM 1721 O O . HIS B 1 41 ? 27.281 -17.281 19.125 1 26.73 41 HIS B O 1
ATOM 1727 N N . GLU B 1 42 ? 26.641 -18.594 17.594 1 26.11 42 GLU B N 1
ATOM 1728 C CA . GLU B 1 42 ? 26.516 -17.562 16.578 1 26.11 42 GLU B CA 1
ATOM 1729 C C . GLU B 1 42 ? 25.266 -16.719 16.797 1 26.11 42 GLU B C 1
ATOM 1731 O O . GLU B 1 42 ? 24.156 -17.234 16.875 1 26.11 42 GLU B O 1
ATOM 1736 N N . GLU B 1 43 ? 25.375 -15.664 17.578 1 27.27 43 GLU B N 1
ATOM 1737 C CA . GLU B 1 43 ? 24.344 -14.648 17.781 1 27.27 43 GLU B CA 1
ATOM 1738 C C . GLU B 1 43 ? 23.906 -14.039 16.453 1 27.27 43 GLU B C 1
ATOM 1740 O O . GLU B 1 43 ? 24.703 -13.414 15.758 1 27.27 43 GLU B O 1
ATOM 1745 N N . THR B 1 44 ? 23.219 -14.734 15.648 1 26.81 44 THR B N 1
ATOM 1746 C CA . THR B 1 44 ? 22.562 -14.102 14.516 1 26.81 44 THR B CA 1
ATOM 1747 C C . THR B 1 44 ? 21.75 -12.891 14.961 1 26.81 44 THR B C 1
ATOM 1749 O O . THR B 1 44 ? 20.766 -13.023 15.688 1 26.81 44 THR B O 1
ATOM 1752 N N . ALA B 1 45 ? 22.391 -11.805 15.289 1 27.67 45 ALA B N 1
ATOM 1753 C CA . ALA B 1 45 ? 21.703 -10.531 15.523 1 27.67 45 ALA B CA 1
ATOM 1754 C C . ALA B 1 45 ? 20.719 -10.227 14.398 1 27.67 45 ALA B C 1
ATOM 1756 O O . ALA B 1 45 ? 21.094 -10.242 13.219 1 27.67 45 ALA B O 1
ATOM 1757 N N . SER B 1 46 ? 19.562 -10.727 14.5 1 29.88 46 SER B N 1
ATOM 1758 C CA . SER B 1 46 ? 18.484 -10.281 13.633 1 29.88 46 SER B CA 1
ATOM 1759 C C . SER B 1 46 ? 18.562 -8.781 13.359 1 29.88 46 SER B C 1
ATOM 1761 O O . SER B 1 46 ? 18.875 -8 14.266 1 29.88 46 SER B O 1
ATOM 1763 N N . PRO B 1 47 ? 18.859 -8.312 12.148 1 30.06 47 PRO B N 1
ATOM 1764 C CA . PRO B 1 47 ? 18.828 -6.859 11.945 1 30.06 47 PRO B CA 1
ATOM 1765 C C . PRO B 1 47 ? 17.719 -6.176 12.734 1 30.06 47 PRO B C 1
ATOM 1767 O O . PRO B 1 47 ? 16.594 -6.688 12.797 1 30.06 47 PRO B O 1
ATOM 1770 N N . SER B 1 48 ? 17.953 -5.621 13.891 1 30.08 48 SER B N 1
ATOM 1771 C CA . SER B 1 48 ? 17.125 -4.719 14.68 1 30.08 48 SER B CA 1
ATOM 1772 C C . SER B 1 48 ? 16.25 -3.848 13.781 1 30.08 48 SER B C 1
ATOM 1774 O O . SER B 1 48 ? 16.688 -3.434 12.703 1 30.08 48 SER B O 1
ATOM 1776 N N . GLU B 1 49 ? 15.008 -4.105 13.617 1 32.09 49 GLU B N 1
ATOM 1777 C CA . GLU B 1 49 ? 14.133 -3.02 13.18 1 32.09 49 GLU B CA 1
ATOM 1778 C C . GLU B 1 49 ? 14.727 -1.66 13.547 1 32.09 49 GLU B C 1
ATOM 1780 O O . GLU B 1 49 ? 14.906 -1.353 14.727 1 32.09 49 GLU B O 1
ATOM 1785 N N . ASP B 1 50 ? 15.828 -1.254 12.961 1 33.59 50 ASP B N 1
ATOM 1786 C CA . ASP B 1 50 ? 16.328 0.101 13.156 1 33.59 50 ASP B CA 1
ATOM 1787 C C . ASP B 1 50 ? 15.211 1.049 13.578 1 33.59 50 ASP B C 1
ATOM 1789 O O . ASP B 1 50 ? 14.219 1.203 12.867 1 33.59 50 ASP B O 1
ATOM 1793 N N . GLU B 1 51 ? 14.852 1.132 14.742 1 34.5 51 GLU B N 1
ATOM 1794 C CA . GLU B 1 51 ? 14.273 2.338 15.32 1 34.5 51 GLU B CA 1
ATOM 1795 C C . GLU B 1 51 ? 14.727 3.586 14.57 1 34.5 51 GLU B C 1
ATOM 1797 O O . GLU B 1 51 ? 15.852 4.055 14.75 1 34.5 51 GLU B O 1
ATOM 1802 N N . MET B 1 52 ? 14.648 3.629 13.25 1 36.91 52 MET B N 1
ATOM 1803 C CA . MET B 1 52 ? 14.875 4.965 12.719 1 36.91 52 MET B CA 1
ATOM 1804 C C . MET B 1 52 ? 14.594 6.031 13.766 1 36.91 52 MET B C 1
ATOM 1806 O O . MET B 1 52 ? 13.5 6.082 14.328 1 36.91 52 MET B O 1
ATOM 1810 N N . SER B 1 53 ? 15.422 6.223 14.609 1 41.22 53 SER B N 1
ATOM 1811 C CA . SER B 1 53 ? 15.43 7.371 15.508 1 41.22 53 SER B CA 1
ATOM 1812 C C . SER B 1 53 ? 14.633 8.539 14.93 1 41.22 53 SER B C 1
ATOM 1814 O O . SER B 1 53 ? 15.016 9.109 13.914 1 41.22 53 SER B O 1
ATOM 1816 N N . HIS B 1 54 ? 13.359 8.414 14.75 1 52.31 54 HIS B N 1
ATOM 1817 C CA . HIS B 1 54 ? 12.5 9.57 14.516 1 52.31 54 HIS B CA 1
ATOM 1818 C C . HIS B 1 54 ? 12.906 10.742 15.398 1 52.31 54 HIS B C 1
ATOM 1820 O O . HIS B 1 54 ? 12.812 10.664 16.625 1 52.31 54 HIS B O 1
ATOM 1826 N N . ALA B 1 55 ? 13.922 11.398 15.086 1 59.34 55 ALA B N 1
ATOM 1827 C CA . ALA B 1 55 ? 14.078 12.625 15.859 1 59.34 55 ALA B CA 1
ATOM 1828 C C . ALA B 1 55 ? 12.742 13.336 16.047 1 59.34 55 ALA B C 1
ATOM 1830 O O . ALA B 1 55 ? 12.047 13.625 15.062 1 59.34 55 ALA B O 1
ATOM 1831 N N . GLU B 1 56 ? 12.172 13.219 17.203 1 79.12 56 GLU B N 1
ATOM 1832 C CA . GLU B 1 56 ? 10.922 13.898 17.547 1 79.12 56 GLU B CA 1
ATOM 1833 C C . GLU B 1 56 ? 10.992 15.383 17.219 1 79.12 56 GLU B C 1
ATOM 1835 O O . GLU B 1 56 ? 12 16.047 17.5 1 79.12 56 GLU B O 1
ATOM 1840 N N . VAL B 1 57 ? 10.086 15.875 16.391 1 92.44 57 VAL B N 1
ATOM 1841 C CA . VAL B 1 57 ? 9.961 17.297 16.125 1 92.44 57 VAL B CA 1
ATOM 1842 C C . VAL B 1 57 ? 9.312 18 17.312 1 92.44 57 VAL B C 1
ATOM 1844 O O . VAL B 1 57 ? 8.344 17.5 17.875 1 92.44 57 VAL B O 1
ATOM 1847 N N . LYS B 1 58 ? 9.953 19.109 17.797 1 94.25 58 LYS B N 1
ATOM 1848 C CA . LYS B 1 58 ? 9.383 19.906 18.875 1 94.25 58 LYS B CA 1
ATOM 1849 C C . LYS B 1 58 ? 8.969 21.297 18.375 1 94.25 58 LYS B C 1
ATOM 1851 O O . LYS B 1 58 ? 9.609 21.844 17.469 1 94.25 58 LYS B O 1
ATOM 1856 N N . PHE B 1 59 ? 7.98 21.812 19.031 1 95.31 59 PHE B N 1
ATOM 1857 C CA . PHE B 1 59 ? 7.445 23.125 18.672 1 95.31 59 PHE B CA 1
ATOM 1858 C C . PHE B 1 59 ? 7.395 24.031 19.891 1 95.31 59 PHE B C 1
ATOM 1860 O O . PHE B 1 59 ? 7.391 23.562 21.031 1 95.31 59 PHE B O 1
ATOM 1867 N N . SER B 1 60 ? 7.336 25.297 19.672 1 93.44 60 SER B N 1
ATOM 1868 C CA . SER B 1 60 ? 7.32 26.281 20.734 1 93.44 60 SER B CA 1
ATOM 1869 C C . SER B 1 60 ? 5.965 26.328 21.438 1 93.44 60 SER B C 1
ATOM 1871 O O . SER B 1 60 ? 5.859 26.781 22.578 1 93.44 60 SER B O 1
ATOM 1873 N N . ASP B 1 61 ? 4.941 25.844 20.734 1 93.19 61 ASP B N 1
ATOM 1874 C CA . ASP B 1 61 ? 3.561 25.906 21.203 1 93.19 61 ASP B CA 1
ATOM 1875 C C . ASP B 1 61 ? 2.969 24.5 21.312 1 93.19 61 ASP B C 1
ATOM 1877 O O . ASP B 1 61 ? 2.984 23.734 20.359 1 93.19 61 ASP B O 1
ATOM 1881 N N . GLU B 1 62 ? 2.35 24.203 22.453 1 91.56 62 GLU B N 1
ATOM 1882 C CA . GLU B 1 62 ? 1.822 22.859 22.719 1 91.56 62 GLU B CA 1
ATOM 1883 C C . GLU B 1 62 ? 0.631 22.547 21.828 1 91.56 62 GLU B C 1
ATOM 1885 O O . GLU B 1 62 ? 0.428 21.391 21.453 1 91.56 62 GLU B O 1
ATOM 1890 N N . THR B 1 63 ? -0.181 23.516 21.516 1 92.31 63 THR B N 1
ATOM 1891 C CA . THR B 1 63 ? -1.323 23.312 20.641 1 92.31 63 THR B CA 1
ATOM 1892 C C . THR B 1 63 ? -0.861 22.922 19.234 1 92.31 63 THR B C 1
ATOM 1894 O O . THR B 1 63 ? -1.447 22.031 18.609 1 92.31 63 THR B O 1
ATOM 1897 N N . VAL B 1 64 ? 0.219 23.594 18.844 1 94.44 64 VAL B N 1
ATOM 1898 C CA . VAL B 1 64 ? 0.788 23.281 17.547 1 94.44 64 VAL B CA 1
ATOM 1899 C C . VAL B 1 64 ? 1.351 21.859 17.547 1 94.44 64 VAL B C 1
ATOM 1901 O O . VAL B 1 64 ? 1.166 21.109 16.578 1 94.44 64 VAL B O 1
ATOM 1904 N N . SER B 1 65 ? 1.945 21.516 18.641 1 94.44 65 SER B N 1
ATOM 1905 C CA . SER B 1 65 ? 2.467 20.156 18.797 1 94.44 65 SER B CA 1
ATOM 1906 C C . SER B 1 65 ? 1.354 19.125 18.672 1 94.44 65 SER B C 1
ATOM 1908 O O . SER B 1 65 ? 1.515 18.109 18 1 94.44 65 SER B O 1
ATOM 1910 N N . ALA B 1 66 ? 0.225 19.344 19.281 1 94.19 66 ALA B N 1
ATOM 1911 C CA . ALA B 1 66 ? -0.899 18.422 19.266 1 94.19 66 ALA B CA 1
ATOM 1912 C C . ALA B 1 66 ? -1.498 18.297 17.875 1 94.19 66 ALA B C 1
ATOM 1914 O O . ALA B 1 66 ? -1.794 17.203 17.406 1 94.19 66 ALA B O 1
ATOM 1915 N N . VAL B 1 67 ? -1.671 19.438 17.219 1 96.44 67 VAL B N 1
ATOM 1916 C CA . VAL B 1 67 ? -2.24 19.438 15.867 1 96.44 67 VAL B CA 1
ATOM 1917 C C . VAL B 1 67 ? -1.314 18.688 14.914 1 96.44 67 VAL B C 1
ATOM 1919 O O . VAL B 1 67 ? -1.77 17.875 14.109 1 96.44 67 VAL B O 1
ATOM 1922 N N . PHE B 1 68 ? -0.031 18.938 15.039 1 96.88 68 PHE B N 1
ATOM 1923 C CA . PHE B 1 68 ? 0.905 18.281 14.125 1 96.88 68 PHE B CA 1
ATOM 1924 C C . PHE B 1 68 ? 0.944 16.781 14.383 1 96.88 68 PHE B C 1
ATOM 1926 O O . PHE B 1 68 ? 1.005 15.992 13.438 1 96.88 68 PHE B O 1
ATOM 1933 N N . ALA B 1 69 ? 0.906 16.375 15.633 1 95.88 69 ALA B N 1
ATOM 1934 C CA . ALA B 1 69 ? 0.88 14.945 15.945 1 95.88 69 ALA B CA 1
ATOM 1935 C C . ALA B 1 69 ? -0.338 14.266 15.328 1 95.88 69 ALA B C 1
ATOM 1937 O O . ALA B 1 69 ? -0.223 13.195 14.734 1 95.88 69 ALA B O 1
ATOM 1938 N N . ASP B 1 70 ? -1.486 14.852 15.43 1 97.56 70 ASP B N 1
ATOM 1939 C CA . ASP B 1 70 ? -2.699 14.297 14.844 1 97.56 70 ASP B CA 1
ATOM 1940 C C . ASP B 1 70 ? -2.627 14.32 13.312 1 97.56 70 ASP B C 1
ATOM 1942 O O . ASP B 1 70 ? -3.129 13.414 12.648 1 97.56 70 ASP B O 1
ATOM 1946 N N . TYR B 1 71 ? -2.016 15.359 12.789 1 98.25 71 TYR B N 1
ATOM 1947 C CA . TYR B 1 71 ? -1.823 15.469 11.344 1 98.25 71 TYR B CA 1
ATOM 1948 C C . TYR B 1 71 ? -0.971 14.32 10.82 1 98.25 71 TYR B C 1
ATOM 1950 O O . TYR B 1 71 ? -1.312 13.695 9.812 1 98.25 71 TYR B O 1
ATOM 1958 N N . VAL B 1 72 ? 0.123 14.047 11.492 1 97.12 72 VAL B N 1
ATOM 1959 C CA . VAL B 1 72 ? 1.004 12.961 11.07 1 97.12 72 VAL B CA 1
ATOM 1960 C C . VAL B 1 72 ? 0.274 11.625 11.188 1 97.12 72 VAL B C 1
ATOM 1962 O O . VAL B 1 72 ? 0.409 10.766 10.312 1 97.12 72 VAL B O 1
ATOM 1965 N N . ALA B 1 73 ? -0.513 11.477 12.188 1 95.69 73 ALA B N 1
ATOM 1966 C CA . ALA B 1 73 ? -1.306 10.258 12.344 1 95.69 73 ALA B CA 1
ATOM 1967 C C . ALA B 1 73 ? -2.344 10.133 11.234 1 95.69 73 ALA B C 1
ATOM 1969 O O . ALA B 1 73 ? -2.59 9.039 10.719 1 95.69 73 ALA B O 1
ATOM 1970 N N . LEU B 1 74 ? -2.988 11.219 10.914 1 98.06 74 LEU B N 1
ATOM 1971 C CA . LEU B 1 74 ? -3.918 11.25 9.789 1 98.06 74 LEU B CA 1
ATOM 1972 C C . LEU B 1 74 ? -3.223 10.859 8.492 1 98.06 74 LEU B C 1
ATOM 1974 O O . LEU B 1 74 ? -3.73 10.023 7.738 1 98.06 74 LEU B O 1
ATOM 1978 N N . LYS B 1 75 ? -2.066 11.469 8.266 1 96.19 75 LYS B N 1
ATOM 1979 C CA . LYS B 1 75 ? -1.274 11.109 7.098 1 96.19 75 LYS B CA 1
ATOM 1980 C C . LYS B 1 75 ? -1.029 9.609 7.043 1 96.19 75 LYS B C 1
ATOM 1982 O O . LYS B 1 75 ? -1.225 8.977 6 1 96.19 75 LYS B O 1
ATOM 1987 N N . THR B 1 76 ? -0.672 9.023 8.125 1 91.19 76 THR B N 1
ATOM 1988 C CA . THR B 1 76 ? -0.405 7.598 8.219 1 91.19 76 THR B CA 1
ATOM 1989 C C . THR B 1 76 ? -1.664 6.789 7.906 1 91.19 76 THR B C 1
ATOM 1991 O O . THR B 1 76 ? -1.604 5.781 7.199 1 91.19 76 THR B O 1
ATOM 1994 N N . ALA B 1 77 ? -2.801 7.25 8.414 1 92.12 77 ALA B N 1
ATOM 1995 C CA . ALA B 1 77 ? -4.07 6.59 8.117 1 92.12 77 ALA B CA 1
ATOM 1996 C C . ALA B 1 77 ? -4.367 6.609 6.621 1 92.12 77 ALA B C 1
ATOM 1998 O O . ALA B 1 77 ? -4.844 5.621 6.062 1 92.12 77 ALA B O 1
ATOM 1999 N N . LEU B 1 78 ? -4.098 7.75 5.945 1 92.62 78 LEU B N 1
ATOM 2000 C CA . LEU B 1 78 ? -4.324 7.883 4.508 1 92.62 78 LEU B CA 1
ATOM 2001 C C . LEU B 1 78 ? -3.393 6.969 3.725 1 92.62 78 LEU B C 1
ATOM 2003 O O . LEU B 1 78 ? -3.814 6.32 2.764 1 92.62 78 LEU B O 1
ATOM 2007 N N . VAL B 1 79 ? -2.16 6.883 4.129 1 85.62 79 VAL B N 1
ATOM 2008 C CA . VAL B 1 79 ? -1.207 5.965 3.52 1 85.62 79 VAL B CA 1
ATOM 2009 C C . VAL B 1 79 ? -1.75 4.539 3.582 1 85.62 79 VAL B C 1
ATOM 2011 O O . VAL B 1 79 ? -1.651 3.787 2.609 1 85.62 79 VAL B O 1
ATOM 2014 N N . GLN B 1 80 ? -2.391 4.211 4.645 1 78.19 80 GLN B N 1
ATOM 2015 C CA . GLN B 1 80 ? -2.855 2.848 4.887 1 78.19 80 GLN B CA 1
ATOM 2016 C C . GLN B 1 80 ? -4.219 2.609 4.25 1 78.19 80 GLN B C 1
ATOM 2018 O O . GLN B 1 80 ? -4.715 1.481 4.234 1 78.19 80 GLN B O 1
ATOM 2023 N N . GLY B 1 81 ? -4.785 3.662 3.781 1 85.31 81 GLY B N 1
ATOM 2024 C CA . GLY B 1 81 ? -6.137 3.541 3.25 1 85.31 81 GLY B CA 1
ATOM 2025 C C . GLY B 1 81 ? -7.18 3.287 4.32 1 85.31 81 GLY B C 1
ATOM 2026 O O . GLY B 1 81 ? -8.203 2.65 4.059 1 85.31 81 GLY B O 1
ATOM 2027 N N . ASP B 1 82 ? -6.898 3.664 5.551 1 86.06 82 ASP B N 1
ATOM 2028 C CA . ASP B 1 82 ? -7.785 3.441 6.688 1 86.06 82 ASP B CA 1
ATOM 2029 C C . ASP B 1 82 ? -8.727 4.625 6.887 1 86.06 82 ASP B C 1
ATOM 2031 O O . ASP B 1 82 ? -8.445 5.523 7.684 1 86.06 82 ASP B O 1
ATOM 2035 N N . ALA B 1 83 ? -9.867 4.582 6.227 1 93.06 83 ALA B N 1
ATOM 2036 C CA . ALA B 1 83 ? -10.805 5.703 6.227 1 93.06 83 ALA B CA 1
ATOM 2037 C C . ALA B 1 83 ? -11.336 5.977 7.633 1 93.06 83 ALA B C 1
ATOM 2039 O O . ALA B 1 83 ? -11.547 7.129 8.008 1 93.06 83 ALA B O 1
ATOM 2040 N N . ASP B 1 84 ? -11.531 4.973 8.406 1 96.06 84 ASP B N 1
ATOM 2041 C CA . ASP B 1 84 ? -12.062 5.156 9.75 1 96.06 84 ASP B CA 1
ATOM 2042 C C . ASP B 1 84 ? -11.055 5.883 10.641 1 96.06 84 ASP B C 1
ATOM 2044 O O . ASP B 1 84 ? -11.422 6.805 11.375 1 96.06 84 ASP B O 1
ATOM 2048 N N . ALA B 1 85 ? -9.867 5.453 10.641 1 95.19 85 ALA B N 1
ATOM 2049 C CA . ALA B 1 85 ? -8.836 6.152 11.391 1 95.19 85 ALA B CA 1
ATOM 2050 C C . ALA B 1 85 ? -8.68 7.594 10.906 1 95.19 85 ALA B C 1
ATOM 2052 O O . ALA B 1 85 ? -8.523 8.508 11.711 1 95.19 85 ALA B O 1
ATOM 2053 N N . ALA B 1 86 ?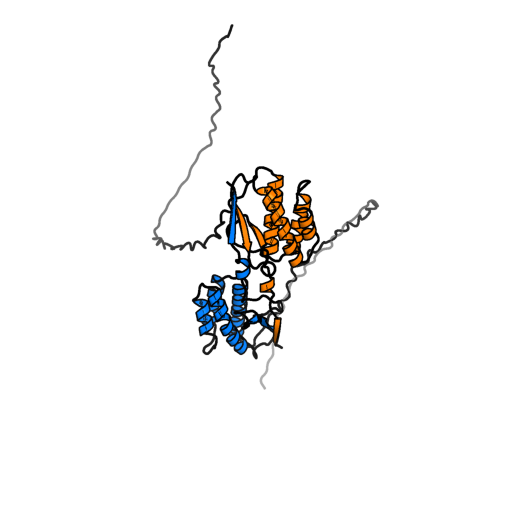 -8.68 7.805 9.555 1 97.7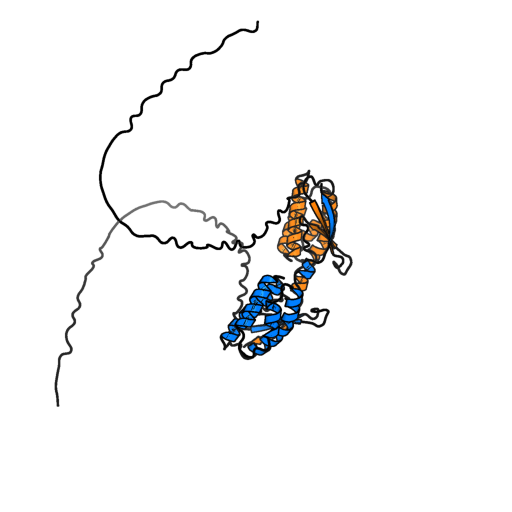5 86 ALA B N 1
ATOM 2054 C CA . ALA B 1 86 ? -8.586 9.156 9 1 97.75 86 ALA B CA 1
ATOM 2055 C C . ALA B 1 86 ? -9.695 10.047 9.539 1 97.75 86 ALA B C 1
ATOM 2057 O O . ALA B 1 86 ? -9.453 11.188 9.945 1 97.75 86 ALA B O 1
ATOM 2058 N N . LYS B 1 87 ? -10.875 9.484 9.5 1 98.44 87 LYS B N 1
ATOM 2059 C CA . LYS B 1 87 ? -12.023 10.203 10.055 1 98.44 87 LYS B CA 1
ATOM 2060 C C . LYS B 1 87 ? -11.766 10.625 11.5 1 98.44 87 LYS B C 1
ATOM 2062 O O . LYS B 1 87 ? -11.984 11.781 11.859 1 98.44 87 LYS B O 1
ATOM 2067 N N . SER B 1 88 ? -11.328 9.742 12.32 1 98.5 88 SER B N 1
ATOM 2068 C CA . SER B 1 88 ? -11.078 10 13.734 1 98.5 88 SER B CA 1
ATOM 2069 C C . SER B 1 88 ? -10.039 11.094 13.922 1 98.5 88 SER B C 1
ATOM 2071 O O . SER B 1 88 ? -10.219 12 14.742 1 98.5 88 SER B O 1
ATOM 2073 N N . TYR B 1 89 ? -8.969 11.039 13.156 1 98.31 89 TYR B N 1
ATOM 2074 C CA . TYR B 1 89 ? -7.914 12.039 13.312 1 98.31 89 TYR B CA 1
ATOM 2075 C C . TYR B 1 89 ? -8.359 13.391 12.75 1 98.31 89 TYR B C 1
ATOM 2077 O O . TYR B 1 89 ? -7.965 14.438 13.258 1 98.31 89 TYR B O 1
ATOM 2085 N N . GLY B 1 90 ? -9.227 13.367 11.641 1 98.5 90 GLY B N 1
ATOM 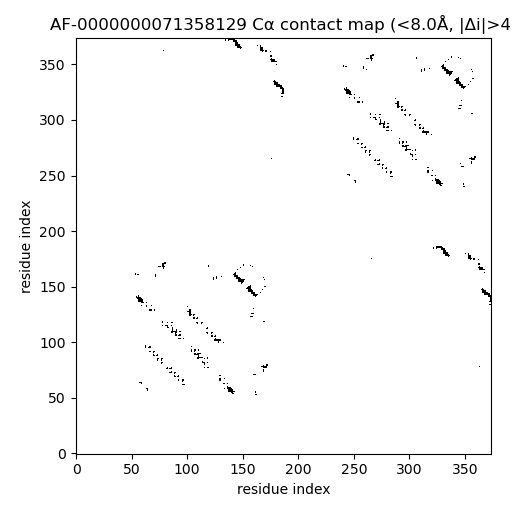2086 C CA . GLY B 1 90 ? -9.844 14.617 11.211 1 98.5 90 GLY B CA 1
ATOM 2087 C C . GLY B 1 90 ? -10.633 15.289 12.32 1 98.5 90 GLY B C 1
ATOM 2088 O O . GLY B 1 90 ? -10.508 16.5 12.523 1 98.5 90 GLY B O 1
ATOM 2089 N N . GLN B 1 91 ? -11.336 14.531 13.062 1 98 91 GLN B N 1
ATOM 2090 C CA . GLN B 1 91 ? -12.141 15.047 14.172 1 98 91 GLN B CA 1
ATOM 2091 C C . GLN B 1 91 ? -11.258 15.562 15.297 1 98 91 GLN B C 1
ATOM 2093 O O . GLN B 1 91 ? -11.555 16.578 15.914 1 98 91 GLN B O 1
ATOM 2098 N N . LYS B 1 92 ? -10.219 14.898 15.617 1 97.94 92 LYS B N 1
ATOM 2099 C CA . LYS B 1 92 ? -9.297 15.352 16.656 1 97.94 92 LYS B CA 1
ATOM 2100 C C . LYS B 1 92 ? -8.672 16.688 16.297 1 97.94 92 LYS B C 1
ATOM 2102 O O . LYS B 1 92 ? -8.57 17.594 17.141 1 97.94 92 LYS B O 1
ATOM 2107 N N . ILE B 1 93 ? -8.281 16.859 15.047 1 98 93 ILE B N 1
ATOM 2108 C CA . ILE B 1 93 ? -7.684 18.109 14.602 1 98 93 ILE B CA 1
ATOM 2109 C C . ILE B 1 93 ? -8.711 19.234 14.695 1 98 93 ILE B C 1
ATOM 2111 O O . ILE B 1 93 ? -8.398 20.344 15.148 1 98 93 ILE B O 1
ATOM 2115 N N . GLU B 1 94 ? -9.891 18.938 14.242 1 95.38 94 GLU B N 1
ATOM 2116 C CA . GLU B 1 94 ? -10.961 19.922 14.352 1 95.38 94 GLU B CA 1
ATOM 2117 C C . GLU B 1 94 ? -11.133 20.375 15.797 1 95.38 94 GLU B C 1
ATOM 2119 O O . GLU B 1 94 ? -11.344 21.562 16.047 1 95.38 94 GLU B O 1
ATOM 2124 N N . GLY B 1 95 ? -11.016 19.484 16.75 1 93.44 95 GLY B N 1
ATOM 2125 C CA . GLY B 1 95 ? -11.195 19.781 18.156 1 93.44 95 GLY B CA 1
ATOM 2126 C C . GLY B 1 95 ? -10.016 20.516 18.766 1 93.44 95 GLY B C 1
ATOM 2127 O O . GLY B 1 95 ? -10.18 21.328 19.688 1 93.44 95 GLY B O 1
ATOM 2128 N N . HIS B 1 96 ? -8.789 20.188 18.344 1 87.5 96 HIS B N 1
ATOM 2129 C CA . HIS B 1 96 ? -7.566 20.734 18.938 1 87.5 96 HIS B CA 1
ATOM 2130 C C . HIS B 1 96 ? -7.195 22.062 18.328 1 87.5 96 HIS B C 1
ATOM 2132 O O . HIS B 1 96 ? -6.445 22.844 18.922 1 87.5 96 HIS B O 1
ATOM 2138 N N . ALA B 1 97 ? -7.699 22.25 17.109 1 84.06 97 ALA B N 1
ATOM 2139 C CA . ALA B 1 97 ? -7.23 23.422 16.391 1 84.06 97 ALA B CA 1
ATOM 2140 C C . ALA B 1 97 ? -7.754 24.703 17.047 1 84.06 97 ALA B C 1
ATOM 2142 O O . ALA B 1 97 ? -8.891 24.75 17.516 1 84.06 97 ALA B O 1
ATOM 2143 N N . ALA B 1 98 ? -6.875 25.641 17.219 1 79.38 98 ALA B N 1
ATOM 2144 C CA . ALA B 1 98 ? -7.211 26.938 17.812 1 79.38 98 ALA B CA 1
ATOM 2145 C C . ALA B 1 98 ? -8.188 27.703 16.938 1 79.38 98 ALA B C 1
ATOM 2147 O O . ALA B 1 98 ? -8.352 27.391 15.75 1 79.38 98 ALA B O 1
ATOM 2148 N N . ALA B 1 99 ? -8.742 28.703 17.688 1 81.38 99 ALA B N 1
ATOM 2149 C CA . ALA B 1 99 ? -9.562 29.656 16.938 1 81.38 99 ALA B CA 1
ATOM 2150 C C . ALA B 1 99 ? -8.758 30.312 15.836 1 81.38 99 ALA B C 1
ATOM 2152 O O . ALA B 1 99 ? -7.605 30.703 16.031 1 81.38 99 ALA B O 1
ATOM 2153 N N . GLY B 1 100 ? -9.258 30.25 14.617 1 87.12 100 GLY B N 1
ATOM 2154 C CA . GLY B 1 100 ? -8.594 30.906 13.5 1 87.12 100 GLY B CA 1
ATOM 2155 C C . GLY B 1 100 ? -7.773 29.953 12.648 1 87.12 100 GLY B C 1
ATOM 2156 O O . GLY B 1 100 ? -7.207 30.359 11.633 1 87.12 100 GLY B O 1
ATOM 2157 N N . PHE B 1 101 ? -7.691 28.703 13.109 1 93.75 101 PHE B N 1
ATOM 2158 C CA . PHE B 1 101 ? -6.973 27.75 12.297 1 93.75 101 PHE B CA 1
ATOM 2159 C C . PHE B 1 101 ? -7.59 27.641 10.906 1 93.75 101 PHE B C 1
ATOM 2161 O O . PHE B 1 101 ? -8.766 27.281 10.766 1 93.75 101 PHE B O 1
ATOM 2168 N N . GLU B 1 102 ? -6.805 27.891 9.914 1 96.19 102 GLU B N 1
ATOM 2169 C CA . GLU B 1 102 ? -7.281 27.984 8.539 1 96.19 102 GLU B CA 1
ATOM 2170 C C . GLU B 1 102 ? -7.695 26.609 8.008 1 96.19 102 GLU B C 1
ATOM 2172 O O . GLU B 1 102 ? -8.383 26.516 6.984 1 96.19 102 GLU B O 1
ATOM 2177 N N . GLY B 1 103 ? -7.285 25.531 8.695 1 97.62 103 GLY B N 1
ATOM 2178 C CA . GLY B 1 103 ? -7.574 24.188 8.219 1 97.62 103 GLY B CA 1
ATOM 2179 C C . GLY B 1 103 ? -8.852 23.609 8.805 1 97.62 103 GLY B C 1
ATOM 2180 O O . GLY B 1 103 ? -9.156 22.438 8.609 1 97.62 103 GLY B O 1
ATOM 2181 N N . GLN B 1 104 ? -9.641 24.406 9.484 1 96.94 104 GLN B N 1
ATOM 2182 C CA . GLN B 1 104 ? -10.812 23.922 10.203 1 96.94 104 GLN B CA 1
ATOM 2183 C C . GLN B 1 104 ? -11.797 23.234 9.25 1 96.94 104 GLN B C 1
ATOM 2185 O O . GLN B 1 104 ? -12.297 22.141 9.539 1 96.94 104 GLN B O 1
ATOM 2190 N N . GLU B 1 105 ? -12.109 23.828 8.164 1 97.06 105 GLU B N 1
ATOM 2191 C CA . GLU B 1 105 ? -13.078 23.266 7.223 1 97.06 105 GLU B CA 1
ATOM 2192 C C . GLU B 1 105 ? -12.562 21.953 6.621 1 97.06 105 GLU B C 1
ATOM 2194 O O . GLU B 1 105 ? -13.328 21.016 6.43 1 97.06 105 GLU B O 1
ATOM 2199 N N . ALA B 1 106 ? -11.297 21.969 6.32 1 98.31 106 ALA B N 1
ATOM 2200 C CA . ALA B 1 106 ? -10.695 20.75 5.785 1 98.31 106 ALA B CA 1
ATOM 2201 C C . ALA B 1 106 ? -10.75 19.625 6.809 1 98.31 106 ALA B C 1
ATOM 2203 O O . ALA B 1 106 ? -11.086 18.484 6.469 1 98.31 106 ALA B O 1
ATOM 2204 N N . ALA B 1 107 ? -10.383 19.922 8.031 1 98.38 107 ALA B N 1
ATOM 2205 C CA . ALA B 1 107 ? -10.445 18.938 9.102 1 98.38 107 ALA B CA 1
ATOM 2206 C C . ALA B 1 107 ? -11.867 18.406 9.266 1 98.38 107 ALA B C 1
ATOM 2208 O O . ALA B 1 107 ? -12.07 17.188 9.406 1 98.38 107 ALA B O 1
ATOM 2209 N N . LYS B 1 108 ? -12.828 19.25 9.188 1 97.75 108 LYS B N 1
ATOM 2210 C CA . LYS B 1 108 ? -14.234 18.859 9.289 1 97.75 108 LYS B CA 1
ATOM 2211 C C . LYS B 1 108 ? -14.633 17.953 8.141 1 97.75 108 LYS B C 1
ATOM 2213 O O . LYS B 1 108 ? -15.344 16.969 8.344 1 97.75 108 LYS B O 1
ATOM 2218 N N . ALA B 1 109 ? -14.234 18.297 6.961 1 98.12 109 ALA B N 1
ATOM 2219 C CA . ALA B 1 109 ? -14.547 17.484 5.793 1 98.12 109 ALA B CA 1
ATOM 2220 C C . ALA B 1 109 ? -13.984 16.078 5.945 1 98.12 109 ALA B C 1
ATOM 2222 O O . ALA B 1 109 ? -14.664 15.094 5.641 1 98.12 109 ALA B O 1
ATOM 2223 N N . ILE B 1 110 ? -12.812 15.992 6.445 1 98.56 110 ILE B N 1
ATOM 2224 C CA . ILE B 1 110 ? -12.195 14.695 6.668 1 98.56 110 ILE B CA 1
ATOM 2225 C C . ILE B 1 110 ? -12.953 13.945 7.766 1 98.56 110 ILE B C 1
ATOM 2227 O O . ILE B 1 110 ? -13.273 12.766 7.609 1 98.56 110 ILE B O 1
ATOM 2231 N N . GLY B 1 111 ? -13.234 14.602 8.789 1 98.38 111 GLY B N 1
ATOM 2232 C CA . GLY B 1 111 ? -13.859 14.008 9.953 1 98.38 111 GLY B CA 1
ATOM 2233 C C . GLY B 1 111 ? -15.305 13.594 9.711 1 98.38 111 GLY B C 1
ATOM 2234 O O . GLY B 1 111 ? -15.875 12.836 10.492 1 98.38 111 GLY B O 1
ATOM 2235 N N . SER B 1 112 ? -15.867 14 8.641 1 97.94 112 SER B N 1
ATOM 2236 C CA . SER B 1 112 ? -17.266 13.719 8.359 1 97.94 112 SER B CA 1
ATOM 2237 C C . SER B 1 112 ? -17.422 12.719 7.215 1 97.94 112 SER B C 1
ATOM 2239 O O . SER B 1 112 ? -18.531 12.367 6.832 1 97.94 112 SER B O 1
ATOM 2241 N N . SER B 1 113 ? -16.297 12.367 6.672 1 97.12 113 SER B N 1
ATOM 2242 C CA . SER B 1 113 ? -16.344 11.508 5.492 1 97.12 113 SER B CA 1
ATOM 2243 C C . SER B 1 113 ? -15.953 10.07 5.836 1 97.12 113 SER B C 1
ATOM 2245 O O . SER B 1 113 ? -15.109 9.844 6.699 1 97.12 113 SER B O 1
ATOM 2247 N N . SER B 1 114 ? -16.531 9.102 5.109 1 95.06 114 SER B N 1
ATOM 2248 C CA . SER B 1 114 ? -16.125 7.707 5.172 1 95.06 114 SER B CA 1
ATOM 2249 C C . SER B 1 114 ? -15.469 7.266 3.863 1 95.06 114 SER B C 1
ATOM 2251 O O . SER B 1 114 ? -15.164 6.086 3.684 1 95.06 114 SER B O 1
ATOM 2253 N N . ASP B 1 115 ? -15.289 8.195 2.988 1 91.88 115 ASP B N 1
ATOM 2254 C CA . ASP B 1 115 ? -14.672 7.938 1.689 1 91.88 115 ASP B CA 1
ATOM 2255 C C . ASP B 1 115 ? -13.219 8.398 1.665 1 91.88 115 ASP B C 1
ATOM 2257 O O . ASP B 1 115 ? -12.938 9.594 1.782 1 91.88 115 ASP B O 1
ATOM 2261 N N . ILE B 1 116 ? -12.352 7.445 1.454 1 91.38 116 ILE B N 1
ATOM 2262 C CA . ILE B 1 116 ? -10.922 7.703 1.546 1 91.38 116 ILE B CA 1
ATOM 2263 C C . ILE B 1 116 ? -10.508 8.703 0.467 1 91.38 116 ILE B C 1
ATOM 2265 O O . ILE B 1 116 ? -9.609 9.523 0.683 1 91.38 116 ILE B O 1
ATOM 2269 N N . ALA B 1 117 ? -11.148 8.633 -0.721 1 87.88 117 ALA B N 1
ATOM 2270 C CA . ALA B 1 117 ? -10.797 9.562 -1.791 1 87.88 117 ALA B CA 1
ATOM 2271 C C . ALA B 1 117 ? -11.156 11 -1.408 1 87.88 117 ALA B C 1
ATOM 2273 O O . ALA B 1 117 ? -10.367 11.922 -1.636 1 87.88 117 ALA B O 1
ATOM 2274 N N . SER B 1 118 ? -12.281 11.141 -0.796 1 95 118 SER B N 1
ATOM 2275 C CA . SER B 1 118 ? -12.695 12.461 -0.333 1 95 118 SER B CA 1
ATOM 2276 C C . SER B 1 118 ? -11.781 12.977 0.773 1 95 118 SER B C 1
ATOM 2278 O O . SER B 1 118 ? -11.453 14.164 0.814 1 95 118 SER B O 1
ATOM 2280 N N . GLN B 1 119 ? -11.391 12.117 1.644 1 97.38 119 GLN B N 1
ATOM 2281 C CA . GLN B 1 119 ? -10.477 12.484 2.719 1 97.38 119 GLN B CA 1
ATOM 2282 C C . GLN B 1 119 ? -9.125 12.93 2.162 1 97.38 119 GLN B C 1
ATOM 2284 O O . GLN B 1 119 ? -8.562 13.938 2.604 1 97.38 119 GLN B O 1
ATOM 2289 N N . ARG B 1 120 ? -8.688 12.18 1.151 1 95.81 120 ARG B N 1
ATOM 2290 C CA . ARG B 1 120 ? -7.418 12.539 0.527 1 95.81 120 ARG B CA 1
ATOM 2291 C C . ARG B 1 120 ? -7.512 13.898 -0.164 1 95.81 120 ARG B C 1
ATOM 2293 O O . ARG B 1 120 ? -6.57 14.688 -0.122 1 95.81 120 ARG B O 1
ATOM 2300 N N . THR B 1 121 ? -8.641 14.18 -0.766 1 95.19 121 THR B N 1
ATOM 2301 C CA . THR B 1 121 ? -8.836 15.477 -1.407 1 95.19 121 THR B CA 1
ATOM 2302 C C . THR B 1 121 ? -8.797 16.594 -0.376 1 95.19 121 THR B C 1
ATOM 2304 O O . THR B 1 121 ? -8.125 17.609 -0.575 1 95.19 121 THR B O 1
ATOM 2307 N N . ALA B 1 122 ? -9.453 16.469 0.72 1 98 122 ALA B N 1
ATOM 2308 C CA . ALA B 1 122 ? -9.484 17.469 1.773 1 98 122 ALA B CA 1
ATOM 2309 C C . ALA B 1 122 ? -8.125 17.609 2.457 1 98 122 ALA B C 1
ATOM 2311 O O . ALA B 1 122 ? -7.797 18.656 2.994 1 98 122 ALA B O 1
ATOM 2312 N N . PHE B 1 123 ? -7.34 16.531 2.455 1 98.44 123 PHE B N 1
ATOM 2313 C CA . PHE B 1 123 ? -6.039 16.5 3.109 1 98.44 123 PHE B CA 1
ATOM 2314 C C . PHE B 1 123 ? -5.094 17.516 2.482 1 98.44 123 PHE B C 1
ATOM 2316 O O . PHE B 1 123 ? -4.234 18.078 3.168 1 98.44 123 PHE B O 1
ATOM 2323 N N . VAL B 1 124 ? -5.285 17.875 1.188 1 97.38 124 VAL B N 1
ATOM 2324 C CA . VAL B 1 124 ? -4.445 18.844 0.505 1 97.38 124 VAL B CA 1
ATOM 2325 C C . VAL B 1 124 ? -4.578 20.203 1.182 1 97.38 124 VAL B C 1
ATOM 2327 O O . VAL B 1 124 ? -3.58 20.828 1.557 1 97.38 124 VAL B O 1
ATOM 2330 N N . ASP B 1 125 ? -5.824 20.562 1.384 1 97.69 125 ASP B N 1
ATOM 2331 C CA . ASP B 1 125 ? -6.062 21.859 2.012 1 97.69 125 ASP B CA 1
ATOM 2332 C C . ASP B 1 125 ? -5.633 21.844 3.477 1 97.69 125 ASP B C 1
ATOM 2334 O O . ASP B 1 125 ? -5.125 22.844 3.986 1 97.69 125 ASP B O 1
ATOM 2338 N N . LEU B 1 126 ? -5.824 20.797 4.188 1 98.62 126 LEU B N 1
ATOM 2339 C CA . LEU B 1 126 ? -5.359 20.688 5.566 1 98.62 126 LEU B CA 1
ATOM 2340 C C . LEU B 1 126 ? -3.842 20.844 5.637 1 98.62 126 LEU B C 1
ATOM 2342 O O . LEU B 1 126 ? -3.326 21.531 6.527 1 98.62 126 LEU B O 1
ATOM 2346 N N . THR B 1 127 ? -3.172 20.203 4.711 1 98.5 127 THR B N 1
ATOM 2347 C CA . THR B 1 127 ? -1.716 20.266 4.652 1 98.5 127 THR B CA 1
ATOM 2348 C C . THR B 1 127 ? -1.249 21.719 4.52 1 98.5 127 THR B C 1
ATOM 2350 O O . THR B 1 127 ? -0.338 22.156 5.23 1 98.5 127 THR B O 1
ATOM 2353 N N . THR B 1 128 ? -1.908 22.453 3.654 1 97.56 128 THR B N 1
ATOM 2354 C CA . THR B 1 128 ? -1.551 23.859 3.457 1 97.56 128 THR B CA 1
ATOM 2355 C C . THR B 1 128 ? -1.708 24.641 4.758 1 97.56 128 THR B C 1
ATOM 2357 O O . THR B 1 128 ? -0.834 25.438 5.121 1 97.56 128 THR B O 1
ATOM 2360 N N . ALA B 1 129 ? -2.758 24.453 5.465 1 97.81 129 ALA B N 1
ATOM 2361 C CA . ALA B 1 129 ? -3.02 25.156 6.719 1 97.81 129 ALA B CA 1
ATOM 2362 C C . ALA B 1 129 ? -2.01 24.766 7.789 1 97.81 129 ALA B C 1
ATOM 2364 O O . ALA B 1 129 ? -1.514 25.609 8.531 1 97.81 129 ALA B O 1
ATOM 2365 N N . VAL B 1 130 ? -1.669 23.484 7.918 1 97.75 130 VAL B N 1
ATOM 2366 C CA . VAL B 1 130 ? -0.742 23 8.938 1 97.75 130 VAL B CA 1
ATOM 2367 C C . VAL B 1 130 ? 0.667 23.5 8.633 1 97.75 130 VAL B C 1
ATOM 2369 O O . VAL B 1 130 ? 1.415 23.859 9.547 1 97.75 130 VAL B O 1
ATOM 2372 N N . GLU B 1 131 ? 1.003 23.516 7.359 1 97.38 131 GLU B N 1
ATOM 2373 C CA . GLU B 1 131 ? 2.307 24.062 7 1 97.38 131 GLU B CA 1
ATOM 2374 C C . GLU B 1 131 ? 2.469 25.484 7.523 1 97.38 131 GLU B C 1
ATOM 2376 O O . GLU B 1 131 ? 3.498 25.828 8.109 1 97.38 131 GLU B O 1
ATOM 2381 N N . LYS B 1 132 ? 1.487 26.344 7.301 1 96 132 LYS B N 1
ATOM 2382 C CA . LYS B 1 132 ? 1.522 27.719 7.793 1 96 132 LYS B CA 1
ATOM 2383 C C . LYS B 1 132 ? 1.637 27.75 9.312 1 96 132 LYS B C 1
ATOM 2385 O O . LYS B 1 132 ? 2.354 28.594 9.867 1 96 132 LYS B O 1
ATOM 2390 N N . LEU B 1 133 ? 0.937 26.906 9.953 1 94.69 133 LEU B N 1
ATOM 2391 C CA . LEU B 1 133 ? 0.891 26.859 11.414 1 94.69 133 LEU B CA 1
ATOM 2392 C C . LEU B 1 133 ? 2.266 26.531 11.984 1 94.69 133 LEU B C 1
ATOM 2394 O O . LEU B 1 133 ? 2.664 27.109 13.008 1 94.69 133 LEU B O 1
ATOM 2398 N N . ILE B 1 134 ? 3.104 25.703 11.312 1 95.06 134 ILE B N 1
ATOM 2399 C CA . ILE B 1 134 ? 4.297 25.172 11.961 1 95.06 134 ILE B CA 1
ATOM 2400 C C . ILE B 1 134 ? 5.531 25.938 11.477 1 95.06 134 ILE B C 1
ATOM 2402 O O . ILE B 1 134 ? 6.617 25.781 12.039 1 95.06 134 ILE B O 1
ATOM 2406 N N . ASP B 1 135 ? 5.551 26.609 10.367 1 91.19 135 ASP B N 1
ATOM 2407 C CA . ASP B 1 135 ? 6.672 27.188 9.633 1 91.19 135 ASP B CA 1
ATOM 2408 C C . ASP B 1 135 ? 7.605 27.953 10.57 1 91.19 135 ASP B C 1
ATOM 2410 O O . ASP B 1 135 ? 8.828 27.906 10.414 1 91.19 135 ASP B O 1
ATOM 2414 N N . THR B 1 136 ? 7.133 28.594 11.695 1 88.38 136 THR B N 1
ATOM 2415 C CA . THR B 1 136 ? 8.031 29.359 12.547 1 88.38 136 THR B CA 1
ATOM 2416 C C . THR B 1 136 ? 8.016 28.828 13.977 1 88.38 136 THR B C 1
ATOM 2418 O O . THR B 1 136 ? 8.477 29.484 14.898 1 88.38 136 THR B O 1
ATOM 2421 N N . GLN B 1 137 ? 7.547 27.641 14.039 1 92.62 137 GLN B N 1
ATOM 2422 C CA . GLN B 1 137 ? 7.309 27.172 15.406 1 92.62 137 GLN B CA 1
ATOM 2423 C C . GLN B 1 137 ? 8.188 25.969 15.734 1 92.62 137 GLN B C 1
ATOM 2425 O O . GLN B 1 137 ? 8.164 25.484 16.859 1 92.62 137 GLN B O 1
ATOM 2430 N N . VAL B 1 138 ? 8.953 25.453 14.766 1 93.94 138 VAL B N 1
ATOM 2431 C CA . VAL B 1 138 ? 9.789 24.297 15.023 1 93.94 138 VAL B CA 1
ATOM 2432 C C . VAL B 1 138 ? 10.992 24.703 15.867 1 93.94 138 VAL B C 1
ATOM 2434 O O . VAL B 1 138 ? 11.75 25.594 15.484 1 93.94 138 VAL B O 1
ATOM 2437 N N . THR B 1 139 ? 11.227 24.047 16.984 1 94.75 139 THR B N 1
ATOM 2438 C CA . THR B 1 139 ? 12.32 24.375 17.875 1 94.75 139 THR B CA 1
ATOM 2439 C C . THR B 1 139 ? 13.383 23.281 17.875 1 94.75 139 THR B C 1
ATOM 2441 O O . THR B 1 139 ? 14.539 23.531 18.234 1 94.75 139 THR B O 1
ATOM 2444 N N . GLU B 1 140 ? 13.016 22.062 17.562 1 93.75 140 GLU B N 1
ATOM 2445 C CA . GLU B 1 140 ? 13.922 20.922 17.453 1 93.75 140 GLU B CA 1
ATOM 2446 C C . GLU B 1 140 ? 13.438 19.953 16.375 1 93.75 140 GLU B C 1
ATOM 2448 O O . GLU B 1 140 ? 12.242 19.703 16.234 1 93.75 140 GLU B O 1
ATOM 2453 N N . GLY B 1 141 ? 14.383 19.469 15.633 1 93.06 141 GLY B N 1
ATOM 2454 C CA . GLY B 1 141 ? 14.062 18.484 14.609 1 93.06 141 GLY B CA 1
ATOM 2455 C C . GLY B 1 141 ? 13.719 19.109 13.266 1 93.06 141 GLY B C 1
ATOM 2456 O O . GLY B 1 141 ? 14.016 20.281 13.023 1 93.06 141 GLY B O 1
ATOM 2457 N N . VAL B 1 142 ? 13.148 18.25 12.344 1 94.19 142 VAL B N 1
ATOM 2458 C CA . VAL B 1 142 ? 12.883 18.672 10.977 1 94.19 142 VAL B CA 1
ATOM 2459 C C . VAL B 1 142 ? 11.547 18.078 10.516 1 94.19 142 VAL B C 1
ATOM 2461 O O . VAL B 1 142 ? 11.242 16.922 10.781 1 94.19 142 VAL B O 1
ATOM 2464 N N . VAL B 1 143 ? 10.719 18.953 9.961 1 96.5 143 VAL B N 1
ATOM 2465 C CA . VAL B 1 143 ? 9.539 18.516 9.219 1 96.5 143 VAL B CA 1
ATOM 2466 C C . VAL B 1 143 ? 9.836 18.531 7.719 1 96.5 143 VAL B C 1
ATOM 2468 O O . VAL B 1 143 ? 10.352 19.531 7.199 1 96.5 143 VAL B O 1
ATOM 2471 N N . TYR B 1 144 ? 9.508 17.469 7.082 1 93.56 144 TYR B N 1
ATOM 2472 C CA . TYR B 1 144 ? 9.742 17.359 5.648 1 93.56 144 TYR B CA 1
ATOM 2473 C C . TYR B 1 144 ? 8.477 17.672 4.859 1 93.56 144 TYR B C 1
ATOM 2475 O O . TYR B 1 144 ? 7.441 17.031 5.059 1 93.56 144 TYR B O 1
ATOM 2483 N N . LYS B 1 145 ? 8.539 18.641 4.059 1 96.25 145 LYS B N 1
ATOM 2484 C CA . LYS B 1 145 ? 7.5 18.859 3.051 1 96.25 145 LYS B CA 1
ATOM 2485 C C . LYS B 1 145 ? 7.766 18.016 1.808 1 96.25 145 LYS B C 1
ATOM 2487 O O . LYS B 1 145 ? 8.797 18.172 1.15 1 96.25 145 LYS B O 1
ATOM 2492 N N . GLN B 1 146 ? 6.828 17.172 1.525 1 93.12 146 GLN B N 1
ATOM 2493 C CA . GLN B 1 146 ? 6.996 16.219 0.436 1 93.12 146 GLN B CA 1
ATOM 2494 C C . GLN B 1 146 ? 5.926 16.422 -0.636 1 93.12 146 GLN B C 1
ATOM 2496 O O . GLN B 1 146 ? 4.93 17.109 -0.408 1 93.12 146 GLN B O 1
ATOM 2501 N N . TYR B 1 147 ? 6.18 15.844 -1.844 1 91.44 147 TYR B N 1
ATOM 2502 C CA . TYR B 1 147 ? 5.375 16.188 -3.012 1 91.44 147 TYR B CA 1
ATOM 2503 C C . TYR B 1 147 ? 5.266 15.008 -3.969 1 91.44 147 TYR B C 1
ATOM 2505 O O . TYR B 1 147 ? 6.242 14.289 -4.195 1 91.44 147 TYR B O 1
ATOM 2513 N N . CYS B 1 148 ? 4.102 14.828 -4.477 1 86.75 148 CYS B N 1
ATOM 2514 C CA . CYS B 1 148 ? 3.859 13.875 -5.551 1 86.75 148 CYS B CA 1
ATOM 2515 C C . CYS B 1 148 ? 3.299 14.57 -6.785 1 86.75 148 CYS B C 1
ATOM 2517 O O . CYS B 1 148 ? 2.176 15.07 -6.762 1 86.75 148 CYS B O 1
ATOM 2519 N N . PRO B 1 149 ? 3.988 14.602 -7.859 1 82.31 149 PRO B N 1
ATOM 2520 C CA . PRO B 1 149 ? 3.521 15.273 -9.078 1 82.31 149 PRO B CA 1
ATOM 2521 C C . PRO B 1 149 ? 2.33 14.562 -9.719 1 82.31 149 PRO B C 1
ATOM 2523 O O . PRO B 1 149 ? 1.599 15.172 -10.508 1 82.31 149 PRO B O 1
ATOM 2526 N N . MET B 1 150 ? 2.084 13.312 -9.359 1 77.94 150 MET B N 1
ATOM 2527 C CA . MET B 1 150 ? 1.064 12.516 -10.031 1 77.94 150 MET B CA 1
ATOM 2528 C C . MET B 1 150 ? -0.26 12.578 -9.273 1 77.94 150 MET B C 1
ATOM 2530 O O . MET B 1 150 ? -1.282 12.094 -9.766 1 77.94 150 MET B O 1
ATOM 2534 N N . ALA B 1 151 ? -0.211 13.07 -8.086 1 80.88 151 ALA B N 1
ATOM 2535 C CA . ALA B 1 151 ? -1.441 13.133 -7.301 1 80.88 151 ALA B CA 1
ATOM 2536 C C . ALA B 1 151 ? -2.514 13.938 -8.023 1 80.88 151 ALA B C 1
ATOM 2538 O O . ALA B 1 151 ? -2.205 14.922 -8.711 1 80.88 151 ALA B O 1
ATOM 2539 N N . PHE B 1 152 ? -3.779 13.438 -7.902 1 81.62 152 PHE B N 1
ATOM 2540 C CA . PHE B 1 152 ? -4.961 14.125 -8.414 1 81.62 152 PHE B CA 1
ATOM 2541 C C . PHE B 1 152 ? -4.824 14.391 -9.914 1 81.62 152 PHE B C 1
ATOM 2543 O O . PHE B 1 152 ? -4.977 15.531 -10.359 1 81.62 152 PHE B O 1
ATOM 2550 N N . ASP B 1 153 ? -4.512 13.406 -10.57 1 75.06 153 ASP B N 1
ATOM 2551 C CA . ASP B 1 153 ? -4.441 13.391 -12.031 1 75.06 153 ASP B CA 1
ATOM 2552 C C . ASP B 1 153 ? -3.396 14.375 -12.539 1 75.06 153 ASP B C 1
ATOM 2554 O O . ASP B 1 153 ? -3.65 15.117 -13.492 1 75.06 153 ASP B O 1
ATOM 2558 N N . GLY B 1 154 ? -2.289 14.445 -11.797 1 77.81 154 GLY B N 1
ATOM 2559 C CA . GLY B 1 154 ? -1.187 15.242 -12.305 1 77.81 154 GLY B CA 1
ATOM 2560 C C . GLY B 1 154 ? -1.167 16.656 -11.75 1 77.81 154 GLY B C 1
ATOM 2561 O O . GLY B 1 154 ? -0.237 17.422 -12.016 1 77.81 154 GLY B O 1
ATOM 2562 N N . LYS B 1 155 ? -2.113 17.078 -10.984 1 84.69 155 LYS B N 1
ATOM 2563 C CA . LYS B 1 155 ? -2.133 18.406 -10.375 1 84.69 155 LYS B CA 1
ATOM 2564 C C . LYS B 1 155 ? -1.106 18.516 -9.25 1 84.69 155 LYS B C 1
ATOM 2566 O O . LYS B 1 155 ? -0.681 19.625 -8.898 1 84.69 155 LYS B O 1
ATOM 2571 N N . GLY B 1 156 ? -0.751 17.344 -8.789 1 86.94 156 GLY B N 1
ATOM 2572 C CA . GLY B 1 156 ? 0.239 17.297 -7.723 1 86.94 156 GLY B CA 1
ATOM 2573 C C . GLY B 1 156 ? -0.364 17.469 -6.34 1 86.94 156 GLY B C 1
ATOM 2574 O O . GLY B 1 156 ? -1.509 17.906 -6.207 1 86.94 156 GLY B O 1
ATOM 2575 N N . GLY B 1 157 ? 0.272 16.953 -5.285 1 92.5 157 GLY B N 1
ATOM 2576 C CA . GLY B 1 157 ? -0.128 17.094 -3.893 1 92.5 157 GLY B CA 1
ATOM 2577 C C . GLY B 1 157 ? 1.044 17.078 -2.93 1 92.5 157 GLY B C 1
ATOM 2578 O O . GLY B 1 157 ? 1.954 16.266 -3.062 1 92.5 157 GLY B O 1
ATOM 2579 N N . TYR B 1 158 ? 0.984 18.109 -2.049 1 95.94 158 TYR B N 1
ATOM 2580 C CA . TYR B 1 158 ? 1.985 18.188 -0.99 1 95.94 158 TYR B CA 1
ATOM 2581 C C . TYR B 1 158 ? 1.479 17.531 0.289 1 95.94 158 TYR B C 1
ATOM 2583 O O . TYR B 1 158 ? 0.271 17.484 0.532 1 95.94 158 TYR B O 1
ATOM 2591 N N . TRP B 1 159 ? 2.424 16.984 1.028 1 97.94 159 TRP B N 1
ATOM 2592 C CA . TRP B 1 159 ? 2.139 16.609 2.412 1 97.94 159 TRP B CA 1
ATOM 2593 C C . TRP B 1 159 ? 3.357 16.844 3.299 1 97.94 159 TRP B C 1
ATOM 2595 O O . TRP B 1 159 ? 4.43 17.203 2.809 1 97.94 159 TRP B O 1
ATOM 2605 N N . LEU B 1 160 ? 3.143 16.828 4.633 1 97.5 160 LEU B N 1
ATOM 2606 C CA . LEU B 1 160 ? 4.199 16.953 5.629 1 97.5 160 LEU B CA 1
ATOM 2607 C C . LEU B 1 160 ? 4.473 15.625 6.312 1 97.5 160 LEU B C 1
ATOM 2609 O O . LEU B 1 160 ? 3.553 14.828 6.531 1 97.5 160 LEU B O 1
ATOM 2613 N N . SER B 1 161 ? 5.719 15.438 6.609 1 94.19 161 SER B N 1
ATOM 2614 C CA . SER B 1 161 ? 6.137 14.195 7.246 1 94.19 161 SER B CA 1
ATOM 2615 C C . SER B 1 161 ? 7.203 14.445 8.305 1 94.19 161 SER B C 1
ATOM 2617 O O . SER B 1 161 ? 8.031 15.352 8.164 1 94.19 161 SER B O 1
ATOM 2619 N N . ASP B 1 162 ? 7.121 13.664 9.367 1 93.19 162 ASP B N 1
ATOM 2620 C CA . ASP B 1 162 ? 8.172 13.695 10.375 1 93.19 162 ASP B CA 1
ATOM 2621 C C . ASP B 1 162 ? 9.312 12.742 10.008 1 93.19 162 ASP B C 1
ATOM 2623 O O . ASP B 1 162 ? 10.25 12.555 10.781 1 93.19 162 ASP B O 1
ATOM 2627 N N . GLN B 1 163 ? 9.188 12.148 8.859 1 88.06 163 GLN B N 1
ATOM 2628 C CA . GLN B 1 163 ? 10.211 11.25 8.344 1 88.06 163 GLN B CA 1
ATOM 2629 C C . GLN B 1 163 ? 10.617 11.641 6.922 1 88.06 163 GLN B C 1
ATOM 2631 O O . GLN B 1 163 ? 9.773 12.055 6.125 1 88.06 163 GLN B O 1
ATOM 2636 N N . LYS B 1 164 ? 11.914 11.422 6.645 1 86.81 164 LYS B N 1
ATOM 2637 C CA . LYS B 1 164 ? 12.43 11.734 5.312 1 86.81 164 LYS B CA 1
ATOM 2638 C C . LYS B 1 164 ? 11.914 10.742 4.277 1 86.81 164 LYS B C 1
ATOM 2640 O O . LYS B 1 164 ? 11.672 11.102 3.125 1 86.81 164 LYS B O 1
ATOM 2645 N N . MET B 1 165 ? 11.703 9.5 4.75 1 81 165 MET B N 1
ATOM 2646 C CA . MET B 1 165 ? 11.242 8.445 3.854 1 81 165 MET B CA 1
ATOM 2647 C C . MET B 1 165 ? 9.859 8.781 3.291 1 81 165 MET B C 1
ATOM 2649 O O . MET B 1 165 ? 8.977 9.227 4.027 1 81 165 MET B O 1
ATOM 2653 N N . ILE B 1 166 ? 9.688 8.555 2.01 1 83 166 ILE B N 1
ATOM 2654 C CA . ILE B 1 166 ? 8.453 8.883 1.317 1 83 166 ILE B CA 1
ATOM 2655 C C . ILE B 1 166 ? 7.414 7.789 1.555 1 83 166 ILE B C 1
ATOM 2657 O O . ILE B 1 166 ? 7.656 6.621 1.242 1 83 166 ILE B O 1
ATOM 2661 N N . ARG B 1 167 ? 6.344 8.125 2.113 1 82.62 167 ARG B N 1
ATOM 2662 C CA . ARG B 1 167 ? 5.105 7.355 2.152 1 82.62 167 ARG B CA 1
ATOM 2663 C C . ARG B 1 167 ? 3.918 8.211 1.716 1 82.62 167 ARG B C 1
ATOM 2665 O O . ARG B 1 167 ? 3.377 8.984 2.51 1 82.62 167 ARG B O 1
ATOM 2672 N N . ASN B 1 168 ? 3.492 8.086 0.514 1 86.94 168 ASN B N 1
ATOM 2673 C CA . ASN B 1 168 ? 2.539 8.961 -0.155 1 86.94 168 ASN B CA 1
ATOM 2674 C C . ASN B 1 168 ? 1.112 8.711 0.325 1 86.94 168 ASN B C 1
ATOM 2676 O O . ASN B 1 168 ? 0.597 7.602 0.197 1 86.94 168 ASN B O 1
ATOM 2680 N N . PRO B 1 169 ? 0.53 9.734 0.871 1 91.88 169 PRO B N 1
ATOM 2681 C CA . PRO B 1 169 ? -0.821 9.547 1.406 1 91.88 169 PRO B CA 1
ATOM 2682 C C . PRO B 1 169 ? -1.897 9.609 0.325 1 91.88 169 PRO B C 1
ATOM 2684 O O . PRO B 1 169 ? -3.084 9.445 0.619 1 91.88 169 PRO B O 1
ATOM 2687 N N . TYR B 1 170 ? -1.476 9.875 -0.854 1 89.44 170 TYR B N 1
ATOM 2688 C CA . TYR B 1 170 ? -2.494 10.203 -1.845 1 89.44 170 TYR B CA 1
ATOM 2689 C C . TYR B 1 170 ? -2.861 8.984 -2.68 1 89.44 170 TYR B C 1
ATOM 2691 O O . TYR B 1 170 ? -3.793 9.031 -3.486 1 89.44 170 TYR B O 1
ATOM 2699 N N . TYR B 1 171 ? -1.902 8.062 -2.377 1 72 171 TYR B N 1
ATOM 2700 C CA . TYR B 1 171 ? -2.18 6.801 -3.047 1 72 171 TYR B CA 1
ATOM 2701 C C . TYR B 1 171 ? -2.291 5.664 -2.039 1 72 171 TYR B C 1
ATOM 2703 O O . TYR B 1 171 ? -1.668 5.703 -0.976 1 72 171 TYR B O 1
ATOM 2711 N N . GLY B 1 172 ? -3.271 5.191 -1.974 1 63.12 172 GLY B N 1
ATOM 2712 C CA . GLY B 1 172 ? -3.557 4.035 -1.137 1 63.12 172 GLY B CA 1
ATOM 2713 C C . GLY B 1 172 ? -3.668 2.744 -1.923 1 63.12 172 GLY B C 1
ATOM 2714 O O . GLY B 1 172 ? -2.957 2.549 -2.912 1 63.12 172 GLY B O 1
ATOM 2715 N N . ASP B 1 173 ? -4.492 2.184 -1.296 1 62.41 173 ASP B N 1
ATOM 2716 C CA . ASP B 1 173 ? -4.773 0.813 -1.711 1 62.41 173 ASP B CA 1
ATOM 2717 C C . ASP B 1 173 ? -5.426 0.781 -3.092 1 62.41 173 ASP B C 1
ATOM 2719 O O . ASP B 1 173 ? -5.797 -0.287 -3.582 1 62.41 173 ASP B O 1
ATOM 2723 N N . LYS B 1 174 ? -5.48 2.094 -3.674 1 63.41 174 LYS B N 1
ATOM 2724 C CA . LYS B 1 174 ? -6.203 2.049 -4.941 1 63.41 174 LYS B CA 1
ATOM 2725 C C . LYS B 1 174 ? -5.508 1.124 -5.938 1 63.41 174 LYS B C 1
ATOM 2727 O O . LYS B 1 174 ? -6.164 0.336 -6.625 1 63.41 174 LYS B O 1
ATOM 2732 N N . MET B 1 175 ? -4.223 1.284 -5.934 1 68.38 175 MET B N 1
ATOM 2733 C CA . MET B 1 175 ? -3.492 0.454 -6.887 1 68.38 175 MET B CA 1
ATOM 2734 C C . MET B 1 175 ? -3.486 -1.006 -6.441 1 68.38 175 MET B C 1
ATOM 2736 O O . MET B 1 175 ? -3.471 -1.912 -7.277 1 68.38 175 MET B O 1
ATOM 2740 N N . LEU B 1 176 ? -3.59 -1.073 -5.082 1 73.06 176 LEU B N 1
ATOM 2741 C CA . LEU B 1 176 ? -3.613 -2.428 -4.543 1 73.06 176 LEU B CA 1
ATOM 2742 C C . LEU B 1 176 ? -4.949 -3.105 -4.832 1 73.06 176 LEU B C 1
ATOM 2744 O O . LEU B 1 176 ? -5.016 -4.332 -4.949 1 73.06 176 LEU B O 1
ATOM 2748 N N . LYS B 1 177 ? -5.938 -2.301 -5.059 1 71.62 177 LYS B N 1
ATOM 2749 C CA . LYS B 1 177 ? -7.27 -2.852 -5.293 1 71.62 177 LYS B CA 1
ATOM 2750 C C . LYS B 1 177 ? -7.602 -2.873 -6.785 1 71.62 177 LYS B C 1
ATOM 2752 O O . LYS B 1 177 ? -8.703 -3.264 -7.176 1 71.62 177 LYS B O 1
ATOM 2757 N N . CYS B 1 178 ? -6.711 -2.434 -7.484 1 73 178 CYS B N 1
ATOM 2758 C CA . CYS B 1 178 ? -6.934 -2.457 -8.93 1 73 178 CYS B CA 1
ATOM 2759 C C . CYS B 1 178 ? -6.852 -3.879 -9.469 1 73 178 CYS B C 1
ATOM 2761 O O . CYS B 1 178 ? -5.828 -4.551 -9.305 1 73 178 CYS B O 1
ATOM 2763 N N . GLY B 1 179 ? -7.754 -4.344 -10 1 78.62 179 GLY B N 1
ATOM 2764 C CA . GLY B 1 179 ? -7.883 -5.664 -10.594 1 78.62 179 GLY B CA 1
ATOM 2765 C C . GLY B 1 179 ? -9.297 -6.219 -10.516 1 78.62 179 GLY B C 1
ATOM 2766 O O . GLY B 1 179 ? -10.219 -5.523 -10.094 1 78.62 179 GLY B O 1
ATOM 2767 N N . ARG B 1 180 ? -9.477 -7.348 -11.164 1 84.06 180 ARG B N 1
ATOM 2768 C CA . ARG B 1 180 ? -10.766 -8.031 -11.156 1 84.06 180 ARG B CA 1
ATOM 2769 C C . ARG B 1 180 ? -10.594 -9.539 -11.102 1 84.06 180 ARG B C 1
ATOM 2771 O O . ARG B 1 180 ? -9.531 -10.062 -11.453 1 84.06 180 ARG B O 1
ATOM 2778 N N . VAL B 1 181 ? -11.664 -10.234 -10.664 1 88.75 181 VAL B N 1
ATOM 2779 C CA . VAL B 1 181 ? -11.688 -11.688 -10.781 1 88.75 181 VAL B CA 1
ATOM 2780 C C . VAL B 1 181 ? -12.008 -12.086 -12.219 1 88.75 181 VAL B C 1
ATOM 2782 O O . VAL B 1 181 ? -13.031 -11.68 -12.766 1 88.75 181 VAL B O 1
ATOM 2785 N N . GLU B 1 182 ? -11.094 -12.781 -12.773 1 90.38 182 GLU B N 1
ATOM 2786 C CA . GLU B 1 182 ? -11.281 -13.234 -14.148 1 90.38 182 GLU B CA 1
ATOM 2787 C C . GLU B 1 182 ? -11.961 -14.602 -14.188 1 90.38 182 GLU B C 1
ATOM 2789 O O . GLU B 1 182 ? -12.805 -14.859 -15.047 1 90.38 182 GLU B O 1
ATOM 2794 N N . LYS B 1 183 ? -11.531 -15.445 -13.336 1 92.81 183 LYS B N 1
ATOM 2795 C CA . LYS B 1 183 ? -11.969 -16.844 -13.344 1 92.81 183 LYS B CA 1
ATOM 2796 C C . LYS B 1 183 ? -11.906 -17.438 -11.945 1 92.81 183 LYS B C 1
ATOM 2798 O O . LYS B 1 183 ? -11.031 -17.094 -11.148 1 92.81 183 LYS B O 1
ATOM 2803 N N . GLU B 1 184 ? -12.922 -18.25 -11.617 1 92.81 184 GLU B N 1
ATOM 2804 C CA . GLU B 1 184 ? -12.875 -19.062 -10.406 1 92.81 184 GLU B CA 1
ATOM 2805 C C . GLU B 1 184 ? -12.508 -20.516 -10.734 1 92.81 184 GLU B C 1
ATOM 2807 O O . GLU B 1 184 ? -13.141 -21.141 -11.586 1 92.81 184 GLU B O 1
ATOM 2812 N N . ILE B 1 185 ? -11.484 -20.969 -10.102 1 92.88 185 ILE B N 1
ATOM 2813 C CA . ILE B 1 185 ? -11 -22.328 -10.297 1 92.88 185 ILE B CA 1
ATOM 2814 C C . ILE B 1 185 ? -11.352 -23.188 -9.078 1 92.88 185 ILE B C 1
ATOM 2816 O O . ILE B 1 185 ? -10.914 -22.891 -7.961 1 92.88 185 ILE B O 1
ATOM 2820 N N . GLY B 1 186 ? -12.062 -24.141 -9.219 1 85.88 186 GLY B N 1
ATOM 2821 C CA . GLY B 1 186 ? -12.453 -25 -8.117 1 85.88 186 GLY B CA 1
ATOM 2822 C C . GLY B 1 186 ? -13.727 -25.781 -8.391 1 85.88 186 GLY B C 1
ATOM 2823 O O . GLY B 1 186 ? -14.133 -25.938 -9.539 1 85.88 186 GLY B O 1
ATOM 2824 N N . VAL B 1 187 ? -14.164 -26.531 -7.262 1 73.88 187 VAL B N 1
ATOM 2825 C CA . VAL B 1 187 ? -15.305 -27.422 -7.414 1 73.88 187 VAL B CA 1
ATOM 2826 C C . VAL B 1 187 ? -16.547 -26.781 -6.812 1 73.88 187 VAL B C 1
ATOM 2828 O O . VAL B 1 187 ? -16.453 -25.953 -5.898 1 73.88 187 VAL B O 1
#

Solvent-accessible surface area (backbone atoms only — not comparable to full-atom values): 22068 Å² total; per-residue (Å²): 132,90,82,92,84,85,82,81,74,92,69,92,78,90,85,76,84,67,88,80,79,90,80,91,89,88,94,84,89,86,81,80,80,75,79,75,76,76,74,78,74,76,74,75,70,65,82,65,78,69,70,70,74,61,61,68,66,37,49,79,43,69,59,57,43,51,38,48,52,34,48,49,51,25,44,52,20,32,36,66,52,35,29,68,56,25,15,52,28,16,43,50,35,45,70,56,48,55,93,83,48,80,25,44,67,28,20,45,53,18,36,72,37,78,45,53,69,60,33,44,59,28,44,42,55,27,35,55,32,50,49,66,68,44,74,86,29,46,69,35,40,49,37,28,33,28,38,23,63,64,32,79,86,51,73,35,43,58,43,70,30,70,49,87,71,61,66,23,39,79,35,37,50,61,57,26,43,44,49,46,80,76,43,79,45,56,101,138,83,81,88,88,89,82,83,73,93,75,89,77,89,84,74,87,68,85,85,86,90,87,92,89,91,87,91,86,91,83,86,82,75,78,76,77,78,74,78,74,77,74,76,72,65,82,65,79,70,70,69,74,62,60,69,66,38,49,79,42,71,59,58,44,53,38,50,55,34,47,48,50,25,45,53,20,34,35,67,52,35,28,68,56,25,14,52,28,16,44,49,34,45,69,54,48,57,93,82,47,80,25,44,65,29,21,45,53,18,36,71,38,78,45,53,69,60,31,44,59,29,43,43,56,27,36,56,34,49,49,66,68,44,75,85,30,46,69,35,37,49,39,28,33,28,37,24,63,63,31,81,85,52,72,36,44,56,43,69,32,71,49,87,70,61,67,23,39,78,37,37,50,61,57,26,44,44,50,45,79,74,44,81,44,57,103

Radius of gyration: 36.5 Å; Cα contacts (8 Å, |Δi|>4): 521; chains: 2; bounding box: 76×132×92 Å

Nearest PDB structures (foldseek):
  3u8v-assembly1_A  TM=8.172E-01  e=1.659E+00  Nitrosomonas europaea
  3u8v-assembly1_A  TM=8.171E-01  e=1.404E+00  Nitrosomonas europaea
  5etw-assembly1_B  TM=5.260E-01  e=6.995E+00  Homo sapiens